Protein AF-A0A7S0L7I0-F1 (afdb_monomer_lite)

InterPro domains:
  IPR005043 Exportin-2, C-terminal [PF03378] (2-263)
  IPR011989 Armadillo-like helical [G3DSA:1.25.10.10] (1-277)
  IPR016024 Armadillo-type fold [SSF48371] (2-260)

Radius of gyration: 21.28 Å; chains: 1; bounding box: 50×35×57 Å

Sequence (278 aa):
GEAMAPYANVCIESLNSILGRVCANPSNPTFNHYLFETVASLVRFICAATPAAVDAFEALLFPPFQQVLQLDISEFTPYVFQVLAQLLECRSVLSPSYESLFPPLLTPTMWERPGNIPPLVRLLCAYMRAGKPLVLSHLEGVLGVFQKLLASKATDGAACKLLGALFATLEIAEVASFLPPLFNLCLTRLQNNKKVGGHLVSAWATFVGRYGAAALCSQFEAIQPGLANMILGRVWADNAPGVSGVLPRKTVLISSARLLAAMAEQPACPGEAFCAVV

Structure (mmCIF, N/CA/C/O backbone):
data_AF-A0A7S0L7I0-F1
#
_entry.id   AF-A0A7S0L7I0-F1
#
loop_
_atom_site.group_PDB
_atom_site.id
_atom_site.type_symbol
_atom_site.label_atom_id
_atom_site.label_alt_id
_atom_site.label_comp_id
_atom_site.label_asym_id
_atom_site.label_entity_id
_atom_site.label_seq_id
_atom_site.pdbx_PDB_ins_code
_atom_site.Cartn_x
_atom_site.Cartn_y
_atom_site.Cartn_z
_atom_site.occupancy
_atom_site.B_iso_or_equiv
_atom_site.auth_seq_id
_atom_site.auth_comp_id
_atom_site.auth_asym_id
_atom_site.auth_atom_id
_atom_site.pdbx_PDB_model_num
ATOM 1 N N . GLY A 1 1 ? 0.357 -16.020 -24.836 1.00 56.66 1 GLY A N 1
ATOM 2 C CA . GLY A 1 1 ? 0.322 -16.532 -23.455 1.00 56.66 1 GLY A CA 1
ATOM 3 C C . GLY A 1 1 ? 1.563 -17.347 -23.181 1.00 56.66 1 GLY A C 1
ATOM 4 O O . GLY A 1 1 ? 2.448 -16.822 -22.541 1.00 56.66 1 GLY A O 1
ATOM 5 N N . GLU A 1 2 ? 1.696 -18.540 -23.759 1.00 54.38 2 GLU A N 1
ATOM 6 C CA . GLU A 1 2 ? 2.914 -19.376 -23.636 1.00 54.38 2 GLU A CA 1
ATOM 7 C C . GLU A 1 2 ? 3.738 -19.440 -24.935 1.00 54.38 2 GLU A C 1
ATOM 9 O O . GLU A 1 2 ? 4.962 -19.497 -24.899 1.00 54.38 2 GLU A O 1
ATOM 14 N N . ALA A 1 3 ? 3.088 -19.279 -26.095 1.00 63.91 3 ALA A N 1
ATOM 15 C CA . ALA A 1 3 ? 3.733 -19.275 -27.416 1.00 63.91 3 ALA A CA 1
ATOM 16 C C . ALA A 1 3 ? 4.763 -18.143 -27.650 1.00 63.91 3 ALA A C 1
ATOM 18 O O . ALA A 1 3 ? 5.454 -18.149 -28.663 1.00 63.91 3 ALA A O 1
ATOM 19 N N . MET A 1 4 ? 4.865 -17.169 -26.734 1.00 63.03 4 MET A N 1
ATOM 20 C CA . MET A 1 4 ? 5.812 -16.045 -26.825 1.00 63.03 4 MET A CA 1
ATOM 21 C C . MET A 1 4 ? 7.140 -16.308 -26.107 1.00 63.03 4 MET A C 1
ATOM 23 O O . MET A 1 4 ? 8.101 -15.589 -26.362 1.00 63.03 4 MET A O 1
ATOM 27 N N . ALA A 1 5 ? 7.221 -17.334 -25.251 1.00 64.19 5 ALA A N 1
ATOM 28 C CA . ALA A 1 5 ? 8.450 -17.694 -24.544 1.00 64.19 5 ALA A CA 1
ATOM 29 C C . ALA A 1 5 ? 9.691 -17.835 -25.459 1.00 64.19 5 ALA A C 1
ATOM 31 O O . ALA A 1 5 ? 10.723 -17.266 -25.108 1.00 64.19 5 ALA A O 1
ATOM 32 N N . PRO A 1 6 ? 9.628 -18.482 -26.648 1.00 70.12 6 PRO A N 1
ATOM 33 C CA . PRO A 1 6 ? 10.801 -18.591 -27.524 1.00 70.12 6 PRO A CA 1
ATOM 34 C C . PRO A 1 6 ? 11.220 -17.261 -28.171 1.00 70.12 6 PRO A C 1
ATOM 36 O O . PRO A 1 6 ? 12.356 -17.129 -28.612 1.00 70.12 6 PRO A O 1
ATOM 39 N N . TYR A 1 7 ? 10.331 -16.265 -28.208 1.00 67.62 7 TYR A N 1
ATOM 40 C CA . TYR A 1 7 ? 10.602 -14.942 -28.778 1.00 67.62 7 TYR A CA 1
ATOM 41 C C . TYR A 1 7 ? 10.959 -13.897 -27.713 1.00 67.62 7 TYR A C 1
ATOM 43 O O . TYR A 1 7 ? 11.255 -12.754 -28.058 1.00 67.62 7 TYR A O 1
ATOM 51 N N . ALA A 1 8 ? 10.959 -14.278 -26.429 1.00 65.31 8 ALA A N 1
ATOM 52 C CA . ALA A 1 8 ? 11.168 -13.378 -25.300 1.00 65.31 8 ALA A CA 1
ATOM 53 C C . ALA A 1 8 ? 12.447 -12.544 -25.450 1.00 65.31 8 ALA A C 1
ATOM 55 O O . ALA A 1 8 ? 12.370 -11.322 -25.384 1.00 65.31 8 ALA A O 1
ATOM 56 N N . ASN A 1 9 ? 13.587 -13.179 -25.741 1.00 66.94 9 ASN A N 1
ATOM 57 C CA . ASN A 1 9 ? 14.872 -12.484 -25.881 1.00 66.94 9 ASN A CA 1
ATOM 58 C C . ASN A 1 9 ? 14.866 -11.465 -27.030 1.00 66.94 9 ASN A C 1
ATOM 60 O O . ASN A 1 9 ? 15.299 -10.333 -26.845 1.00 66.94 9 ASN A O 1
ATOM 64 N N . VAL A 1 10 ? 14.286 -11.820 -28.182 1.00 73.25 10 VAL A N 1
ATOM 65 C CA . VAL A 1 10 ? 14.185 -10.918 -29.344 1.00 73.25 10 VAL A CA 1
ATOM 66 C C . VAL A 1 10 ? 13.292 -9.714 -29.029 1.00 73.25 10 VAL A C 1
ATOM 68 O O . VAL A 1 10 ? 13.614 -8.578 -29.388 1.00 73.25 10 VAL A O 1
ATOM 71 N N . CYS A 1 11 ? 12.174 -9.938 -28.331 1.00 66.38 11 CYS A N 1
ATOM 72 C CA . CYS A 1 11 ? 11.285 -8.864 -27.895 1.00 66.38 11 CYS A CA 1
ATOM 73 C C . CYS A 1 11 ? 11.959 -7.951 -26.861 1.00 66.38 11 CYS A C 1
ATOM 75 O O . CYS A 1 11 ? 11.840 -6.733 -26.959 1.00 66.38 11 CYS A O 1
ATOM 77 N N . ILE A 1 12 ? 12.681 -8.532 -25.902 1.00 67.12 12 ILE A N 1
ATOM 78 C CA . ILE A 1 12 ? 13.439 -7.841 -24.851 1.00 67.12 12 ILE A CA 1
ATOM 79 C C . ILE A 1 12 ? 14.507 -6.934 -25.485 1.00 67.12 12 ILE A C 1
ATOM 81 O O . ILE A 1 12 ? 14.492 -5.724 -25.264 1.00 67.12 12 ILE A O 1
ATOM 85 N N . GLU A 1 13 ? 15.365 -7.462 -26.357 1.00 72.19 13 GLU A N 1
ATOM 86 C CA . GLU A 1 13 ? 16.405 -6.680 -27.043 1.00 72.19 13 GLU A CA 1
ATOM 87 C C . GLU A 1 13 ? 15.825 -5.536 -27.888 1.00 72.19 13 GLU A C 1
ATOM 89 O O . GLU A 1 13 ? 16.292 -4.394 -27.813 1.00 72.19 13 GLU A O 1
ATOM 94 N N . SER A 1 14 ? 14.755 -5.815 -28.640 1.00 70.50 14 SER A N 1
ATOM 95 C CA . SER A 1 14 ? 14.062 -4.802 -29.445 1.00 70.50 14 SER A CA 1
ATOM 96 C C . SER A 1 14 ? 13.473 -3.690 -28.571 1.00 70.50 14 SER A C 1
ATOM 98 O O . SER A 1 14 ? 13.587 -2.510 -28.905 1.00 70.50 14 SER A O 1
ATOM 100 N N . LEU A 1 15 ? 12.887 -4.042 -27.422 1.00 68.69 15 LEU A N 1
ATOM 101 C CA . LEU A 1 15 ? 12.345 -3.080 -26.466 1.00 68.69 15 LEU A CA 1
ATOM 102 C C . LEU A 1 15 ? 13.425 -2.200 -25.849 1.00 68.69 15 LEU A C 1
ATOM 104 O O . LEU A 1 15 ? 13.192 -1.004 -25.702 1.00 68.69 15 LEU A O 1
ATOM 108 N N . ASN A 1 16 ? 14.602 -2.744 -25.536 1.00 70.56 16 ASN A N 1
ATOM 109 C CA . ASN A 1 16 ? 15.703 -1.946 -24.999 1.00 70.56 16 ASN A CA 1
ATOM 110 C C . ASN A 1 16 ? 16.166 -0.878 -25.996 1.00 70.56 16 ASN A C 1
ATOM 112 O O . ASN A 1 16 ? 16.330 0.290 -25.646 1.00 70.56 16 ASN A O 1
ATOM 116 N N . SER A 1 17 ? 16.304 -1.267 -27.268 1.00 73.75 17 SER A N 1
ATOM 117 C CA . SER A 1 17 ? 16.662 -0.339 -28.344 1.00 73.75 17 SER A CA 1
ATOM 118 C C . SER A 1 17 ? 15.622 0.776 -28.503 1.00 73.75 17 SER A C 1
ATOM 120 O O . SER A 1 17 ? 15.974 1.951 -28.637 1.00 73.75 17 SER A O 1
ATOM 122 N N . ILE A 1 18 ? 14.332 0.431 -28.445 1.00 70.00 18 ILE A N 1
ATOM 123 C CA . ILE A 1 18 ? 13.243 1.406 -28.567 1.00 70.00 18 ILE A CA 1
ATOM 124 C C . ILE A 1 18 ? 13.184 2.314 -27.333 1.00 70.00 18 ILE A C 1
ATOM 126 O O . ILE A 1 18 ? 13.107 3.528 -27.501 1.00 70.00 18 ILE A O 1
ATOM 130 N N . LEU A 1 19 ? 13.282 1.771 -26.116 1.00 70.62 19 LEU A N 1
ATOM 131 C CA . LEU A 1 19 ? 13.281 2.551 -24.874 1.00 70.62 19 LEU A CA 1
ATOM 132 C C . LEU A 1 19 ? 14.442 3.545 -24.840 1.00 70.62 19 LEU A C 1
ATOM 134 O O . LEU A 1 19 ? 14.210 4.717 -24.564 1.00 70.62 19 LEU A O 1
ATOM 138 N N . GLY A 1 20 ? 15.657 3.132 -25.215 1.00 71.31 20 GLY A N 1
ATOM 139 C CA . GLY A 1 20 ? 16.803 4.043 -25.291 1.00 71.31 20 GLY A CA 1
ATOM 140 C C . GLY A 1 20 ? 16.566 5.223 -26.243 1.00 71.31 20 GLY A C 1
ATOM 141 O O . GLY A 1 20 ? 16.875 6.367 -25.915 1.00 71.31 20 GLY A O 1
ATOM 142 N N . ARG A 1 21 ? 15.947 4.971 -27.403 1.00 73.94 21 ARG A N 1
ATOM 143 C CA . ARG A 1 21 ? 15.619 6.020 -28.386 1.00 73.94 21 ARG A CA 1
ATOM 144 C C . ARG A 1 21 ? 14.472 6.922 -27.935 1.00 73.94 21 ARG A C 1
ATOM 146 O O . ARG A 1 21 ? 14.517 8.126 -28.168 1.00 73.94 21 ARG A O 1
ATOM 153 N N . VAL A 1 22 ? 13.449 6.350 -27.308 1.00 73.25 22 VAL A N 1
ATOM 154 C CA . VAL A 1 22 ? 12.252 7.067 -26.850 1.00 73.25 22 VAL A CA 1
ATOM 155 C C . VAL A 1 22 ? 12.560 7.934 -25.629 1.00 73.25 22 VAL A C 1
ATOM 157 O O . VAL A 1 22 ? 12.110 9.075 -25.577 1.00 73.25 22 VAL A O 1
ATOM 160 N N . CYS A 1 23 ? 13.393 7.452 -24.703 1.00 67.06 23 CYS A N 1
ATOM 161 C CA . CYS A 1 23 ? 13.897 8.236 -23.572 1.00 67.06 23 CYS A CA 1
ATOM 162 C C . CYS A 1 23 ? 14.730 9.446 -24.016 1.00 67.06 23 CYS A C 1
ATOM 164 O O . CYS A 1 23 ? 14.729 10.462 -23.330 1.00 67.06 23 CYS A O 1
ATOM 166 N N . ALA A 1 24 ? 15.397 9.369 -25.172 1.00 71.25 24 ALA A N 1
ATOM 167 C CA . ALA A 1 24 ? 16.133 10.496 -25.738 1.00 71.25 24 ALA A CA 1
ATOM 168 C C . ALA A 1 24 ? 15.237 11.521 -26.464 1.00 71.25 24 ALA A C 1
ATOM 170 O O . ALA A 1 24 ? 15.638 12.674 -26.606 1.00 71.25 24 ALA A O 1
ATOM 171 N N . ASN A 1 25 ? 14.051 11.125 -26.950 1.00 72.88 25 ASN A N 1
ATOM 172 C CA . ASN A 1 25 ? 13.134 12.016 -27.670 1.00 72.88 25 ASN A CA 1
ATOM 173 C C . ASN A 1 25 ? 11.653 11.574 -27.551 1.00 72.88 25 ASN A C 1
ATOM 175 O O . ASN A 1 25 ? 11.115 10.930 -28.466 1.00 72.88 25 ASN A O 1
ATOM 179 N N . PRO A 1 26 ? 10.973 11.918 -26.443 1.00 69.38 26 PRO A N 1
ATOM 180 C CA . PRO A 1 26 ? 9.572 11.573 -26.223 1.00 69.38 26 PRO A CA 1
ATOM 181 C C . PRO A 1 26 ? 8.653 12.411 -27.127 1.00 69.38 26 PRO A C 1
ATOM 183 O O . PRO A 1 26 ? 8.247 13.511 -26.774 1.00 69.38 26 PRO A O 1
ATOM 186 N N . SER A 1 27 ? 8.304 11.898 -28.309 1.00 73.62 27 SER A N 1
ATOM 187 C CA . SER A 1 27 ? 7.561 12.671 -29.324 1.00 73.62 27 SER A CA 1
ATOM 188 C C . SER A 1 27 ? 6.083 12.292 -29.471 1.00 73.62 27 SER A C 1
ATOM 190 O O . SER A 1 27 ? 5.275 13.141 -29.843 1.00 73.62 27 SER A O 1
ATOM 192 N N . ASN A 1 28 ? 5.693 11.047 -29.168 1.00 83.12 28 ASN A N 1
ATOM 193 C CA . ASN A 1 28 ? 4.315 10.573 -29.342 1.00 83.12 28 ASN A CA 1
ATOM 194 C C . ASN A 1 28 ? 3.781 9.877 -28.069 1.00 83.12 28 ASN A C 1
ATOM 196 O O . ASN A 1 28 ? 4.102 8.709 -27.832 1.00 83.12 28 ASN A O 1
ATOM 200 N N . PRO A 1 29 ? 2.929 10.550 -27.271 1.00 84.44 29 PRO A N 1
ATOM 201 C CA . PRO A 1 29 ? 2.361 9.999 -26.037 1.00 84.44 29 PRO A CA 1
ATOM 202 C C . PRO A 1 29 ? 1.596 8.683 -26.222 1.00 84.44 29 PRO A C 1
ATOM 204 O O . PRO A 1 29 ? 1.689 7.795 -25.377 1.00 84.44 29 PRO A O 1
ATOM 207 N N . THR A 1 30 ? 0.876 8.526 -27.335 1.00 86.56 30 THR A N 1
ATOM 208 C CA . THR A 1 30 ? 0.120 7.305 -27.647 1.00 86.56 30 THR A CA 1
ATOM 209 C C . THR A 1 30 ? 1.060 6.134 -27.908 1.00 86.56 30 THR A C 1
ATOM 211 O O . THR A 1 30 ? 0.866 5.048 -27.367 1.00 86.56 30 THR A O 1
ATOM 214 N N . PHE A 1 31 ? 2.115 6.358 -28.698 1.00 85.50 31 PHE A N 1
ATOM 215 C CA . PHE A 1 31 ? 3.145 5.345 -28.929 1.00 85.50 31 PHE A CA 1
ATOM 216 C C . PHE A 1 31 ? 3.833 4.949 -27.620 1.00 85.50 31 PHE A C 1
ATOM 218 O O . PHE A 1 31 ? 3.979 3.764 -27.336 1.00 85.50 31 PHE A O 1
ATOM 225 N N . ASN A 1 32 ? 4.193 5.935 -26.796 1.00 84.44 32 ASN A N 1
ATOM 226 C CA . ASN A 1 32 ? 4.839 5.708 -25.507 1.00 84.44 32 ASN A CA 1
ATOM 227 C C . ASN A 1 32 ? 3.967 4.863 -24.571 1.00 84.44 32 ASN A C 1
ATOM 229 O O . ASN A 1 32 ? 4.456 3.914 -23.964 1.00 84.44 32 ASN A O 1
ATOM 233 N N . HIS A 1 33 ? 2.670 5.165 -24.497 1.00 87.00 33 HIS A N 1
ATOM 234 C CA . HIS A 1 33 ? 1.717 4.374 -23.725 1.00 87.00 33 HIS A CA 1
ATOM 235 C C . HIS A 1 33 ? 1.699 2.909 -24.187 1.00 87.00 33 HIS A C 1
ATOM 237 O O . HIS A 1 33 ? 1.931 2.005 -23.386 1.00 87.00 33 HIS A O 1
ATOM 243 N N . TYR A 1 34 ? 1.513 2.663 -25.489 1.00 87.38 34 TYR A N 1
ATOM 244 C CA . TYR A 1 34 ? 1.482 1.299 -26.026 1.00 87.38 34 TYR A CA 1
ATOM 245 C C . TYR A 1 34 ? 2.819 0.562 -25.898 1.00 87.38 34 TYR A C 1
ATOM 247 O O . TYR A 1 34 ? 2.827 -0.659 -25.721 1.00 87.38 34 TYR A O 1
ATOM 255 N N . LEU A 1 35 ? 3.945 1.277 -25.942 1.00 86.19 35 LEU A N 1
ATOM 256 C CA . LEU A 1 35 ? 5.262 0.704 -25.685 1.00 86.19 35 LEU A CA 1
ATOM 257 C C . LEU A 1 35 ? 5.338 0.140 -24.262 1.00 86.19 35 LEU A C 1
ATOM 259 O O . LEU A 1 35 ? 5.670 -1.032 -24.087 1.00 86.19 35 LEU A O 1
ATOM 263 N N . PHE A 1 36 ? 4.981 0.933 -23.250 1.00 88.06 36 PHE A N 1
ATOM 264 C CA . PHE A 1 36 ? 5.000 0.473 -21.860 1.00 88.06 36 PHE A CA 1
ATOM 265 C C . PHE A 1 36 ? 3.945 -0.602 -21.573 1.00 88.06 36 PHE A C 1
ATOM 267 O O . PHE A 1 36 ? 4.239 -1.539 -20.833 1.00 88.06 36 PHE A O 1
ATOM 274 N N . GLU A 1 37 ? 2.767 -0.551 -22.200 1.00 89.12 37 GLU A N 1
ATOM 275 C CA . GLU A 1 37 ? 1.773 -1.633 -22.111 1.00 89.12 37 GLU A CA 1
ATOM 276 C C . GLU A 1 37 ? 2.281 -2.941 -22.731 1.00 89.12 37 GLU A C 1
ATOM 278 O O . GLU A 1 37 ? 2.031 -4.030 -22.205 1.00 89.12 37 GLU A O 1
ATOM 283 N N . THR A 1 38 ? 3.059 -2.853 -23.813 1.00 87.62 38 THR A N 1
ATOM 284 C CA . THR A 1 38 ? 3.721 -4.017 -24.416 1.00 87.62 38 THR A CA 1
ATOM 285 C C . THR A 1 38 ? 4.753 -4.604 -23.455 1.00 87.62 38 THR A C 1
ATOM 287 O O . THR A 1 38 ? 4.736 -5.811 -23.209 1.00 87.62 38 THR A O 1
ATOM 290 N N . VAL A 1 39 ? 5.600 -3.765 -22.845 1.00 86.75 39 VAL A N 1
ATOM 291 C CA . VAL A 1 39 ? 6.570 -4.193 -21.819 1.00 86.75 39 VAL A CA 1
ATOM 292 C C . VAL A 1 39 ? 5.853 -4.864 -20.644 1.00 86.75 39 VAL A C 1
ATOM 294 O O . VAL A 1 39 ? 6.183 -5.995 -20.287 1.00 86.75 39 VAL A O 1
ATOM 297 N N . ALA A 1 40 ? 4.839 -4.210 -20.073 1.00 89.56 40 ALA A N 1
ATOM 298 C CA . ALA A 1 40 ? 4.070 -4.730 -18.945 1.00 89.56 40 ALA A CA 1
ATOM 299 C C . ALA A 1 40 ? 3.399 -6.072 -19.286 1.00 89.56 40 ALA A C 1
ATOM 301 O O . ALA A 1 40 ? 3.421 -7.012 -18.487 1.00 89.56 40 ALA A O 1
ATOM 302 N N . SER A 1 41 ? 2.852 -6.205 -20.494 1.00 89.06 41 SER A N 1
ATOM 303 C CA . SER A 1 41 ? 2.254 -7.455 -20.965 1.00 89.06 41 SER A CA 1
ATOM 304 C C . SER A 1 41 ? 3.289 -8.575 -21.076 1.00 89.06 41 SER A C 1
ATOM 306 O O . SER A 1 41 ? 3.040 -9.684 -20.600 1.00 89.06 41 SER A O 1
ATOM 308 N N . LEU A 1 42 ? 4.466 -8.298 -21.643 1.00 86.44 42 LEU A N 1
ATOM 309 C CA . LEU A 1 42 ? 5.540 -9.286 -21.755 1.00 86.44 42 LEU A CA 1
ATOM 310 C C . LEU A 1 42 ? 6.032 -9.753 -20.387 1.00 86.44 42 LEU A C 1
ATOM 312 O O . LEU A 1 42 ? 6.095 -10.961 -20.167 1.00 86.44 42 LEU A O 1
ATOM 316 N N . VAL A 1 43 ? 6.287 -8.828 -19.455 1.00 88.50 43 VAL A N 1
ATOM 317 C CA . VAL A 1 43 ? 6.657 -9.175 -18.073 1.00 88.50 43 VAL A CA 1
ATOM 318 C C . VAL A 1 43 ? 5.592 -10.081 -17.456 1.00 88.50 43 VAL A C 1
ATOM 320 O O . VAL A 1 43 ? 5.918 -11.115 -16.882 1.00 88.50 43 VAL A O 1
ATOM 323 N N . ARG A 1 44 ? 4.302 -9.749 -17.617 1.00 88.56 44 ARG A N 1
ATOM 324 C CA . ARG A 1 44 ? 3.200 -10.539 -17.046 1.00 88.56 44 ARG A CA 1
ATOM 325 C C . ARG A 1 44 ? 3.216 -11.981 -17.536 1.00 88.56 44 ARG A C 1
ATOM 327 O O . ARG A 1 44 ? 3.103 -12.893 -16.726 1.00 88.56 44 ARG A O 1
ATOM 334 N N . PHE A 1 45 ? 3.276 -12.181 -18.849 1.00 87.00 45 PHE A N 1
ATOM 335 C CA . PHE A 1 45 ? 3.124 -13.513 -19.430 1.00 87.00 45 PHE A CA 1
ATOM 336 C C . PHE A 1 45 ? 4.401 -14.343 -19.311 1.00 87.00 45 PHE A C 1
ATOM 338 O O . PHE A 1 45 ? 4.321 -15.525 -18.990 1.00 87.00 45 PHE A O 1
ATOM 345 N N . ILE A 1 46 ? 5.569 -13.732 -19.519 1.00 85.56 46 ILE A N 1
ATOM 346 C CA . ILE A 1 46 ? 6.843 -14.453 -19.489 1.00 85.56 46 ILE A CA 1
ATOM 347 C C . ILE A 1 46 ? 7.242 -14.782 -18.052 1.00 85.56 46 ILE A C 1
ATOM 349 O O . ILE A 1 46 ? 7.593 -15.927 -17.801 1.00 85.56 46 ILE A O 1
ATOM 353 N N . CYS A 1 47 ? 7.124 -13.859 -17.090 1.00 87.94 47 CYS A N 1
ATOM 354 C CA . CYS A 1 47 ? 7.466 -14.173 -15.697 1.00 87.94 47 CYS A CA 1
ATOM 355 C C . CYS A 1 47 ? 6.464 -15.142 -15.047 1.00 87.94 47 CYS A C 1
ATOM 357 O O . CYS A 1 47 ? 6.836 -15.878 -14.139 1.00 87.94 47 CYS A O 1
ATOM 359 N N . ALA A 1 48 ? 5.209 -15.186 -15.514 1.00 86.81 48 ALA A N 1
ATOM 360 C CA . ALA A 1 48 ? 4.252 -16.201 -15.069 1.00 86.81 48 ALA A CA 1
ATOM 361 C C . ALA A 1 48 ? 4.603 -17.607 -15.588 1.00 86.81 48 ALA A C 1
ATOM 363 O O . ALA A 1 48 ? 4.444 -18.576 -14.850 1.00 86.81 48 ALA A O 1
ATOM 364 N N . ALA A 1 49 ? 5.078 -17.722 -16.833 1.00 84.25 49 ALA A N 1
ATOM 365 C CA . ALA A 1 49 ? 5.497 -18.997 -17.421 1.00 84.25 49 ALA A CA 1
ATOM 366 C C . ALA A 1 49 ? 6.894 -19.439 -16.940 1.00 84.25 49 ALA A C 1
ATOM 368 O O . ALA A 1 49 ? 7.130 -20.621 -16.702 1.00 84.25 49 ALA A O 1
ATOM 369 N N . THR A 1 50 ? 7.804 -18.480 -16.765 1.00 84.94 50 THR A N 1
ATOM 370 C CA . THR A 1 50 ? 9.211 -18.687 -16.414 1.00 84.94 50 THR A CA 1
ATOM 371 C C . THR A 1 50 ? 9.632 -17.664 -15.351 1.00 84.94 50 THR A C 1
ATOM 373 O O . THR A 1 50 ? 10.156 -16.605 -15.697 1.00 84.94 50 THR A O 1
ATOM 376 N N . PRO A 1 51 ? 9.457 -17.955 -14.047 1.00 84.69 51 PRO A N 1
ATOM 377 C CA . PRO A 1 51 ? 9.769 -17.007 -12.971 1.00 84.69 51 PRO A CA 1
ATOM 378 C C . PRO A 1 51 ? 11.208 -16.470 -12.985 1.00 84.69 51 PRO A C 1
ATOM 380 O O . PRO A 1 51 ? 11.427 -15.297 -12.704 1.00 84.69 51 PRO A O 1
ATOM 383 N N . ALA A 1 52 ? 12.183 -17.289 -13.398 1.00 84.94 52 ALA A N 1
ATOM 384 C CA . ALA A 1 52 ? 13.589 -16.886 -13.518 1.00 84.94 52 ALA A CA 1
ATOM 385 C C . ALA A 1 52 ? 13.843 -15.803 -14.590 1.00 84.94 52 ALA A C 1
ATOM 387 O O . ALA A 1 52 ? 14.879 -15.146 -14.577 1.00 84.94 52 ALA A O 1
ATOM 388 N N . ALA A 1 53 ? 12.902 -15.575 -15.515 1.00 86.50 53 ALA A N 1
ATOM 389 C CA . ALA A 1 53 ? 13.039 -14.539 -16.538 1.00 86.50 53 ALA A CA 1
ATOM 390 C C . ALA A 1 53 ? 13.033 -13.116 -15.954 1.00 86.50 53 ALA A C 1
ATOM 392 O O . ALA A 1 53 ? 13.469 -12.182 -16.629 1.00 86.50 53 ALA A O 1
ATOM 393 N N . VAL A 1 54 ? 12.570 -12.942 -14.708 1.00 90.94 54 VAL A N 1
ATOM 394 C CA . VAL A 1 54 ? 12.578 -11.645 -14.022 1.00 90.94 54 VAL A CA 1
ATOM 395 C C . VAL A 1 54 ? 13.985 -11.046 -13.956 1.00 90.94 54 VAL A C 1
ATOM 397 O O . VAL A 1 54 ? 14.139 -9.851 -14.192 1.00 90.94 54 VAL A O 1
ATOM 400 N N . ASP A 1 55 ? 15.018 -11.870 -13.756 1.00 90.25 55 ASP A N 1
ATOM 401 C CA . ASP A 1 55 ? 16.408 -11.409 -13.683 1.00 90.25 55 ASP A CA 1
ATOM 402 C C . ASP A 1 55 ? 16.887 -10.839 -15.026 1.00 90.25 55 ASP A C 1
ATOM 404 O O . ASP A 1 55 ? 17.545 -9.799 -15.067 1.00 90.25 55 ASP A O 1
ATOM 408 N N . ALA A 1 56 ? 16.498 -11.471 -16.139 1.00 86.50 56 ALA A N 1
ATOM 409 C CA . ALA A 1 56 ? 16.824 -10.999 -17.483 1.00 86.50 56 ALA A CA 1
ATOM 410 C C . ALA A 1 56 ? 16.106 -9.682 -17.817 1.00 86.50 56 ALA A C 1
ATOM 412 O O . ALA A 1 56 ? 16.715 -8.765 -18.371 1.00 86.50 56 ALA A O 1
ATOM 413 N N . PHE A 1 57 ? 14.827 -9.558 -17.444 1.00 89.12 57 PHE A N 1
ATOM 414 C CA . PHE A 1 57 ? 14.094 -8.301 -17.598 1.00 89.12 57 PHE A CA 1
ATOM 415 C C . PHE A 1 57 ? 14.712 -7.178 -16.773 1.00 89.12 57 PHE A C 1
ATOM 417 O O . PHE A 1 57 ? 14.863 -6.069 -17.278 1.00 89.12 57 PHE A O 1
ATOM 424 N N . GLU A 1 58 ? 15.078 -7.439 -15.521 1.00 91.62 58 GLU A N 1
ATOM 425 C CA . GLU A 1 58 ? 15.691 -6.427 -14.667 1.00 91.62 58 GLU A CA 1
ATOM 426 C C . GLU A 1 58 ? 17.047 -5.975 -15.192 1.00 91.62 58 GLU A C 1
ATOM 428 O O . GLU A 1 58 ? 17.272 -4.771 -15.284 1.00 91.62 58 GLU A O 1
ATOM 433 N N . ALA A 1 59 ? 17.914 -6.910 -15.590 1.00 88.62 59 ALA A N 1
ATOM 434 C CA . ALA A 1 59 ? 19.222 -6.590 -16.158 1.00 88.62 59 ALA A CA 1
ATOM 435 C C . ALA A 1 59 ? 19.111 -5.652 -17.371 1.00 88.62 59 ALA A C 1
ATOM 437 O O . ALA A 1 59 ? 19.947 -4.769 -17.556 1.00 88.62 59 ALA A O 1
ATOM 438 N N . LEU A 1 60 ? 18.055 -5.816 -18.170 1.00 84.81 60 LEU A N 1
ATOM 439 C CA . LEU A 1 60 ? 17.791 -4.983 -19.334 1.00 84.81 60 LEU A CA 1
ATOM 440 C C . LEU A 1 60 ? 17.133 -3.638 -18.988 1.00 84.81 60 LEU A C 1
ATOM 442 O O . LEU A 1 60 ? 17.511 -2.604 -19.534 1.00 84.81 60 LEU A O 1
ATOM 446 N N . LEU A 1 61 ? 16.108 -3.652 -18.133 1.00 88.50 61 LEU A N 1
ATOM 447 C CA . LEU A 1 61 ? 15.206 -2.515 -17.935 1.00 88.50 61 LEU A CA 1
ATOM 448 C C . LEU A 1 61 ? 15.664 -1.563 -16.828 1.00 88.50 61 LEU A C 1
ATOM 450 O O . LEU A 1 61 ? 15.338 -0.378 -16.885 1.00 88.50 61 LEU A O 1
ATOM 454 N N . PHE A 1 62 ? 16.430 -2.029 -15.836 1.00 90.81 62 PHE A N 1
ATOM 455 C CA . PHE A 1 62 ? 16.898 -1.155 -14.756 1.00 90.81 62 PHE A CA 1
ATOM 456 C C . PHE A 1 62 ? 17.742 0.024 -15.254 1.00 90.81 62 PHE A C 1
ATOM 458 O O . PHE A 1 62 ? 17.440 1.144 -14.841 1.00 90.81 62 PHE A O 1
ATOM 465 N N . PRO A 1 63 ? 18.748 -0.159 -16.134 1.00 89.19 63 PRO A N 1
ATOM 466 C CA . PRO A 1 63 ? 19.561 0.957 -16.613 1.00 89.19 63 PRO A CA 1
ATOM 467 C C . PRO A 1 63 ? 18.748 2.098 -17.264 1.00 89.19 63 PRO A C 1
ATOM 469 O O . PRO A 1 63 ? 18.871 3.237 -16.802 1.00 89.19 63 PRO A O 1
ATOM 472 N N . PRO A 1 64 ? 17.863 1.856 -18.259 1.00 86.56 64 PRO A N 1
ATOM 473 C CA . PRO A 1 64 ? 17.050 2.932 -18.827 1.00 86.56 64 PRO A CA 1
ATOM 474 C C . PRO A 1 64 ? 16.040 3.508 -17.823 1.00 86.56 64 PRO A C 1
ATOM 476 O O . PRO A 1 64 ? 15.752 4.703 -17.866 1.00 86.56 64 PRO A O 1
ATOM 479 N N . PHE A 1 65 ? 15.524 2.710 -16.882 1.00 90.75 65 PHE A N 1
ATOM 480 C CA . PHE A 1 65 ? 14.637 3.211 -15.828 1.00 90.75 65 PHE A CA 1
ATOM 481 C C . PHE A 1 65 ? 15.361 4.143 -14.856 1.00 90.75 65 PHE A C 1
ATOM 483 O O . PHE A 1 65 ? 14.831 5.201 -14.523 1.00 90.75 65 PHE A O 1
ATOM 490 N N . GLN A 1 66 ? 16.583 3.807 -14.442 1.00 89.19 66 GLN A N 1
ATOM 491 C CA . GLN A 1 66 ? 17.406 4.686 -13.614 1.00 89.19 66 GLN A CA 1
ATOM 492 C C . GLN A 1 66 ? 17.686 6.008 -14.324 1.00 89.19 66 GLN A C 1
ATOM 494 O O . GLN A 1 66 ? 17.560 7.058 -13.700 1.00 89.19 66 GLN A O 1
ATOM 499 N N . GLN A 1 67 ? 17.981 5.975 -15.625 1.00 87.12 67 GLN A N 1
ATOM 500 C CA . GLN A 1 67 ? 18.172 7.191 -16.411 1.00 87.12 67 GLN A CA 1
ATOM 501 C C . GLN A 1 67 ? 16.906 8.063 -16.437 1.00 87.12 67 GLN A C 1
ATOM 503 O O . GLN A 1 67 ? 16.996 9.264 -16.198 1.00 87.12 67 GLN A O 1
ATOM 508 N N . VAL A 1 68 ? 15.727 7.472 -16.665 1.00 88.44 68 VAL A N 1
ATOM 509 C CA . VAL A 1 68 ? 14.437 8.188 -16.619 1.00 88.44 68 VAL A CA 1
ATOM 510 C C . VAL A 1 68 ? 14.212 8.858 -15.265 1.00 88.44 68 VAL A C 1
ATOM 512 O O . VAL A 1 68 ? 13.769 10.004 -15.218 1.00 88.44 68 VAL A O 1
ATOM 515 N N . LEU A 1 69 ? 14.518 8.159 -14.169 1.00 90.31 69 LEU A N 1
ATOM 516 C CA . LEU A 1 69 ? 14.337 8.677 -12.813 1.00 90.31 69 LEU A CA 1
ATOM 517 C C . LEU A 1 69 ? 15.363 9.765 -12.459 1.00 90.31 69 LEU A C 1
ATOM 519 O O . LEU A 1 69 ? 15.003 10.747 -11.823 1.00 90.31 69 LEU A O 1
ATOM 523 N N . GLN A 1 70 ? 16.622 9.617 -12.879 1.00 89.50 70 GLN A N 1
ATOM 524 C CA . GLN A 1 70 ? 17.690 10.593 -12.621 1.00 89.50 70 GLN A CA 1
ATOM 525 C C . GLN A 1 70 ? 17.524 11.880 -13.432 1.00 89.50 70 GLN A C 1
ATOM 527 O O . GLN A 1 70 ? 17.784 12.962 -12.916 1.00 89.50 70 GLN A O 1
ATOM 532 N N . LEU A 1 71 ? 17.092 11.764 -14.691 1.00 88.19 71 LEU A N 1
ATOM 533 C CA . LEU A 1 71 ? 16.805 12.905 -15.565 1.00 88.19 71 LEU A CA 1
ATOM 534 C C . LEU A 1 71 ? 15.412 13.506 -15.327 1.00 88.19 71 LEU A C 1
ATOM 536 O O . LEU A 1 71 ? 15.054 14.473 -15.991 1.00 88.19 71 LEU A O 1
ATOM 540 N N . ASP A 1 72 ? 14.636 12.931 -14.403 1.00 87.50 72 ASP A N 1
ATOM 541 C CA . ASP A 1 72 ? 13.284 13.363 -14.046 1.00 87.50 72 ASP A CA 1
ATOM 542 C C . ASP A 1 72 ? 12.334 13.487 -15.257 1.00 87.50 72 ASP A C 1
ATOM 544 O O . ASP A 1 72 ? 11.566 14.442 -15.391 1.00 87.50 72 ASP A O 1
ATOM 548 N N . ILE A 1 73 ? 12.376 12.496 -16.160 1.00 88.38 73 ILE A N 1
ATOM 549 C CA . ILE A 1 73 ? 11.520 12.454 -17.359 1.00 88.38 73 ILE A CA 1
ATOM 550 C C . ILE A 1 73 ? 10.094 12.076 -16.941 1.00 88.38 73 ILE A C 1
ATOM 552 O O . ILE A 1 73 ? 9.700 10.902 -16.927 1.00 88.38 73 ILE A O 1
ATOM 556 N N . SER A 1 74 ? 9.333 13.099 -16.559 1.00 88.00 74 SER A N 1
ATOM 557 C CA . SER A 1 74 ? 8.037 12.990 -15.885 1.00 88.00 74 SER A CA 1
ATOM 558 C C . SER A 1 74 ? 6.982 12.187 -16.655 1.00 88.00 74 SER A C 1
ATOM 560 O O . SER A 1 74 ? 6.133 11.537 -16.045 1.00 88.00 74 SER A O 1
ATOM 562 N N . GLU A 1 75 ? 7.059 12.178 -17.984 1.00 86.75 75 GLU A N 1
ATOM 563 C CA . GLU A 1 75 ? 6.168 11.464 -18.896 1.00 86.75 75 GLU A CA 1
ATOM 564 C C . GLU A 1 75 ? 6.308 9.941 -18.768 1.00 86.75 75 GLU A C 1
ATOM 566 O O . GLU A 1 75 ? 5.354 9.204 -19.026 1.00 86.75 75 GLU A O 1
ATOM 571 N N . PHE A 1 76 ? 7.488 9.464 -18.359 1.00 89.62 76 PHE A N 1
ATOM 572 C CA . PHE A 1 76 ? 7.807 8.040 -18.237 1.00 89.62 76 PHE A CA 1
ATOM 573 C C . PHE A 1 76 ? 7.840 7.547 -16.800 1.00 89.62 76 PHE A C 1
ATOM 575 O O . PHE A 1 76 ? 7.627 6.357 -16.567 1.00 89.62 76 PHE A O 1
ATOM 582 N N . THR A 1 77 ? 8.036 8.441 -15.831 1.00 92.69 77 THR A N 1
ATOM 583 C CA . THR A 1 77 ? 8.118 8.092 -14.409 1.00 92.69 77 THR A CA 1
ATOM 584 C C . THR A 1 77 ? 6.966 7.190 -13.918 1.00 92.69 77 THR A C 1
ATOM 586 O O . THR A 1 77 ? 7.262 6.160 -13.306 1.00 92.69 77 THR A O 1
ATOM 589 N N . PRO A 1 78 ? 5.672 7.460 -14.215 1.00 94.31 78 PRO A N 1
ATOM 590 C CA . PRO A 1 78 ? 4.579 6.586 -13.776 1.00 94.31 78 PRO A CA 1
ATOM 591 C C . PRO A 1 78 ? 4.676 5.164 -14.340 1.00 94.31 78 PRO A C 1
ATOM 593 O O . PRO A 1 78 ? 4.443 4.190 -13.621 1.00 94.31 78 PRO A O 1
ATOM 596 N N . TYR A 1 79 ? 5.051 5.040 -15.615 1.00 93.56 79 TYR A N 1
ATOM 597 C CA . TYR A 1 79 ? 5.184 3.750 -16.284 1.00 93.56 79 TYR A CA 1
ATOM 598 C C . TYR A 1 79 ? 6.370 2.953 -15.749 1.00 93.56 79 TYR A C 1
ATOM 600 O O . TYR A 1 79 ? 6.246 1.753 -15.510 1.00 93.56 79 TYR A O 1
ATOM 608 N N . VAL A 1 80 ? 7.494 3.626 -15.492 1.00 94.31 80 VAL A N 1
ATOM 609 C CA . VAL A 1 80 ? 8.664 3.018 -14.850 1.00 94.31 80 VAL A CA 1
ATOM 610 C C . VAL A 1 80 ? 8.274 2.421 -13.500 1.00 94.31 80 VAL A C 1
ATOM 612 O O . VAL A 1 80 ? 8.516 1.238 -13.263 1.00 94.31 80 VAL A O 1
ATOM 615 N N . PHE A 1 81 ? 7.588 3.180 -12.641 1.00 96.81 81 PHE A N 1
ATOM 616 C CA . PHE A 1 81 ? 7.129 2.657 -11.352 1.00 96.81 81 PHE A CA 1
ATOM 617 C C . PHE A 1 81 ? 6.135 1.500 -11.499 1.00 96.81 81 PHE A C 1
ATOM 619 O O . PHE A 1 81 ? 6.194 0.545 -10.725 1.00 96.81 81 PHE A O 1
ATOM 626 N N . GLN A 1 82 ? 5.245 1.543 -12.494 1.00 96.38 82 GLN A N 1
ATOM 627 C CA . GLN A 1 82 ? 4.298 0.459 -12.755 1.00 96.38 82 GLN A CA 1
ATOM 628 C C . GLN A 1 82 ? 5.009 -0.843 -13.143 1.00 96.38 82 GLN A C 1
ATOM 630 O O . GLN A 1 82 ? 4.657 -1.902 -12.618 1.00 96.38 82 GLN A O 1
ATOM 635 N N . VAL A 1 83 ? 5.994 -0.771 -14.044 1.00 95.25 83 VAL A N 1
ATOM 636 C CA . VAL A 1 83 ? 6.751 -1.945 -14.500 1.00 95.25 83 VAL A CA 1
ATOM 637 C C . VAL A 1 83 ? 7.660 -2.470 -13.390 1.00 95.25 83 VAL A C 1
ATOM 639 O O . VAL A 1 83 ? 7.683 -3.676 -13.162 1.00 95.25 83 VAL A O 1
ATOM 642 N N . LEU A 1 84 ? 8.334 -1.593 -12.637 1.00 96.88 84 LEU A N 1
ATOM 643 C CA . LEU A 1 84 ? 9.117 -1.987 -11.459 1.00 96.88 84 LEU A CA 1
ATOM 644 C C . LEU A 1 84 ? 8.250 -2.699 -10.415 1.00 96.88 84 LEU A C 1
ATOM 646 O O . LEU A 1 84 ? 8.633 -3.748 -9.906 1.00 96.88 84 LEU A O 1
ATOM 650 N N . ALA A 1 85 ? 7.051 -2.183 -10.127 1.00 97.56 85 ALA A N 1
ATOM 651 C CA . ALA A 1 85 ? 6.136 -2.840 -9.197 1.00 97.56 85 ALA A CA 1
ATOM 652 C C . ALA A 1 85 ? 5.764 -4.247 -9.676 1.00 97.56 85 ALA A C 1
ATOM 654 O O . ALA A 1 85 ? 5.733 -5.185 -8.887 1.00 97.56 85 ALA A O 1
ATOM 655 N N . GLN A 1 86 ? 5.504 -4.396 -10.974 1.00 96.19 86 GLN A N 1
ATOM 656 C CA . GLN A 1 86 ? 5.138 -5.672 -11.568 1.00 96.19 86 GLN A CA 1
ATOM 657 C C . GLN A 1 86 ? 6.291 -6.684 -11.578 1.00 96.19 86 GLN A C 1
ATOM 659 O O . GLN A 1 86 ? 6.060 -7.853 -11.291 1.00 96.19 86 GLN A O 1
ATOM 664 N N . LEU A 1 87 ? 7.515 -6.252 -11.892 1.00 95.38 87 LEU A N 1
ATOM 665 C CA . LEU A 1 87 ? 8.704 -7.103 -11.810 1.00 95.38 87 LEU A CA 1
ATOM 666 C C . LEU A 1 87 ? 8.940 -7.561 -10.368 1.00 95.38 87 LEU A C 1
ATOM 668 O O . LEU A 1 87 ? 9.155 -8.746 -10.125 1.00 95.38 87 LEU A O 1
ATOM 672 N N . LEU A 1 88 ? 8.819 -6.646 -9.403 1.00 96.69 88 LEU A N 1
ATOM 673 C CA . LEU A 1 88 ? 8.990 -6.968 -7.990 1.00 96.69 88 LEU A CA 1
ATOM 674 C C . LEU A 1 88 ? 7.909 -7.925 -7.464 1.00 96.69 88 LEU A C 1
ATOM 676 O O . LEU A 1 88 ? 8.203 -8.794 -6.650 1.00 96.69 88 LEU A O 1
ATOM 680 N N . GLU A 1 89 ? 6.671 -7.820 -7.956 1.00 95.50 89 GLU A N 1
ATOM 681 C CA . GLU A 1 89 ? 5.589 -8.775 -7.661 1.00 95.50 89 GLU A CA 1
ATOM 682 C C . GLU A 1 89 ? 5.895 -10.205 -8.143 1.00 95.50 89 GLU A C 1
ATOM 684 O O . GLU A 1 89 ? 5.298 -11.151 -7.630 1.00 95.50 89 GLU A O 1
ATOM 689 N N . CYS A 1 90 ? 6.818 -10.380 -9.095 1.00 93.06 90 CYS A N 1
ATOM 690 C CA . CYS A 1 90 ? 7.283 -11.691 -9.551 1.00 93.06 90 CYS A CA 1
ATOM 691 C C . CYS A 1 90 ? 8.404 -12.280 -8.679 1.00 93.06 90 CYS A C 1
ATOM 693 O O . CYS A 1 90 ? 8.852 -13.393 -8.953 1.00 93.06 90 CYS A O 1
ATOM 695 N N . ARG A 1 91 ? 8.868 -11.567 -7.645 1.00 90.69 91 ARG A N 1
ATOM 696 C CA . ARG A 1 91 ? 9.983 -11.996 -6.795 1.00 90.69 91 ARG A CA 1
ATOM 697 C C . ARG A 1 91 ? 9.563 -12.349 -5.380 1.00 90.69 91 ARG A C 1
ATOM 699 O O . ARG A 1 91 ? 8.632 -11.783 -4.815 1.00 90.69 91 ARG A O 1
ATOM 706 N N . SER A 1 92 ? 10.336 -13.252 -4.787 1.00 87.25 92 SER A N 1
ATOM 707 C CA . SER A 1 92 ? 10.288 -13.574 -3.360 1.00 87.25 92 SER A CA 1
ATOM 708 C C . SER A 1 92 ? 11.365 -12.857 -2.539 1.00 87.25 92 SER A C 1
ATOM 710 O O . SER A 1 92 ? 11.216 -12.760 -1.326 1.00 87.25 92 SER A O 1
ATOM 712 N N . VAL A 1 93 ? 12.437 -12.375 -3.178 1.00 89.69 93 VAL A N 1
ATOM 713 C CA . VAL A 1 93 ? 13.590 -11.715 -2.541 1.00 89.69 93 VAL A CA 1
ATOM 714 C C . VAL A 1 93 ? 13.998 -10.493 -3.369 1.00 89.69 93 VAL A C 1
ATOM 716 O O . VAL A 1 93 ? 13.859 -10.496 -4.594 1.00 89.69 93 VAL A O 1
ATOM 719 N N . LEU A 1 94 ? 14.481 -9.437 -2.710 1.00 94.19 94 LEU A N 1
ATOM 720 C CA . LEU A 1 94 ? 14.974 -8.227 -3.375 1.00 94.19 94 LEU A CA 1
ATOM 721 C C . LEU A 1 94 ? 16.322 -8.460 -4.077 1.00 94.19 94 LEU A C 1
ATOM 723 O O . LEU A 1 94 ? 17.176 -9.178 -3.563 1.00 94.19 94 LEU A O 1
ATOM 727 N N . SER A 1 95 ? 16.547 -7.791 -5.214 1.00 93.62 95 SER A N 1
ATOM 728 C CA . SER A 1 95 ? 17.906 -7.578 -5.736 1.00 93.62 95 SER A CA 1
ATOM 729 C C . SER A 1 95 ? 18.551 -6.345 -5.098 1.00 93.62 95 SER A C 1
ATOM 731 O O . SER A 1 95 ? 17.830 -5.435 -4.671 1.00 93.62 95 SER A O 1
ATOM 733 N N . PRO A 1 96 ? 19.894 -6.229 -5.150 1.00 94.69 96 PRO A N 1
ATOM 734 C CA . PRO A 1 96 ? 20.604 -5.024 -4.710 1.00 94.69 96 PRO A CA 1
ATOM 735 C C . PRO A 1 96 ? 20.093 -3.732 -5.372 1.00 94.69 96 PRO A C 1
ATOM 737 O O . PRO A 1 96 ? 20.088 -2.655 -4.770 1.00 94.69 96 PRO A O 1
ATOM 740 N N . SER A 1 97 ? 19.609 -3.823 -6.615 1.00 94.69 97 SER A N 1
ATOM 741 C CA . SER A 1 97 ? 19.046 -2.677 -7.328 1.00 94.69 97 SER A CA 1
ATOM 742 C C . SER A 1 97 ? 17.720 -2.198 -6.722 1.00 94.69 97 SER A C 1
ATOM 744 O O . SER A 1 97 ? 17.496 -0.993 -6.642 1.00 94.69 97 SER A O 1
ATOM 746 N N . TYR A 1 98 ? 16.855 -3.098 -6.238 1.00 97.06 98 TYR A N 1
ATOM 747 C CA . TYR A 1 98 ? 15.665 -2.690 -5.481 1.00 97.06 98 TYR A CA 1
ATOM 748 C C . TYR A 1 98 ? 16.017 -2.179 -4.084 1.00 97.06 98 TYR A C 1
ATOM 750 O O . TYR A 1 98 ? 15.384 -1.231 -3.621 1.00 97.06 98 TYR A O 1
ATOM 758 N N . GLU A 1 99 ? 17.007 -2.771 -3.414 1.00 96.88 99 GLU A N 1
ATOM 759 C CA . GLU A 1 99 ? 17.440 -2.312 -2.088 1.00 96.88 99 GLU A CA 1
ATOM 760 C C . GLU A 1 99 ? 17.944 -0.866 -2.131 1.00 96.88 99 GLU A C 1
ATOM 762 O O . GLU A 1 99 ? 17.496 -0.028 -1.353 1.00 96.88 99 GLU A O 1
ATOM 767 N N . SER A 1 100 ? 18.807 -0.552 -3.100 1.00 95.81 100 SER A N 1
ATOM 768 C CA . SER A 1 100 ? 19.334 0.803 -3.317 1.00 95.81 100 SER A CA 1
ATOM 769 C C . SER A 1 100 ? 18.277 1.811 -3.780 1.00 95.81 100 SER A C 1
ATOM 771 O O . SER A 1 100 ? 18.350 2.985 -3.418 1.00 95.81 100 SER A O 1
ATOM 773 N N . LEU A 1 101 ? 17.276 1.371 -4.549 1.00 96.31 101 LEU A N 1
ATOM 774 C CA . LEU A 1 101 ? 16.193 2.235 -5.019 1.00 96.31 101 LEU A CA 1
ATOM 775 C C . LEU A 1 101 ? 15.214 2.623 -3.901 1.00 96.31 101 LEU A C 1
ATOM 777 O O . LEU A 1 101 ? 14.587 3.676 -3.986 1.00 96.31 101 LEU A O 1
ATOM 781 N N . PHE A 1 102 ? 15.064 1.802 -2.860 1.00 97.81 102 PHE A N 1
ATOM 782 C CA . PHE A 1 102 ? 13.985 1.964 -1.887 1.00 97.81 102 PHE A CA 1
ATOM 783 C C . PHE A 1 102 ? 14.042 3.269 -1.070 1.00 97.81 102 PHE A C 1
ATOM 785 O O . PHE A 1 102 ? 13.024 3.966 -1.046 1.00 97.81 102 PHE A O 1
ATOM 792 N N . PRO A 1 103 ? 15.170 3.673 -0.445 1.00 96.94 103 PRO A N 1
ATOM 793 C CA . PRO A 1 103 ? 15.189 4.889 0.372 1.00 96.94 103 PRO A CA 1
ATOM 794 C C . PRO A 1 103 ? 14.809 6.167 -0.406 1.00 96.94 103 PRO A C 1
ATOM 796 O O . PRO A 1 103 ? 13.974 6.927 0.093 1.00 96.94 103 PRO A O 1
ATOM 799 N N . PRO A 1 104 ? 15.303 6.402 -1.644 1.00 95.12 104 PRO A N 1
ATOM 800 C CA . PRO A 1 104 ? 14.853 7.523 -2.473 1.00 95.12 104 PRO A CA 1
ATOM 801 C C . PRO A 1 104 ? 13.337 7.579 -2.720 1.00 95.12 104 PRO A C 1
ATOM 803 O O . PRO A 1 104 ? 12.776 8.675 -2.782 1.00 95.12 104 PRO A O 1
ATOM 806 N N . LEU A 1 105 ? 12.648 6.434 -2.819 1.00 96.56 105 LEU A N 1
ATOM 807 C CA . LEU A 1 105 ? 11.195 6.384 -3.052 1.00 96.56 105 LEU A CA 1
ATOM 808 C C . LEU A 1 105 ? 10.374 6.925 -1.874 1.00 96.56 105 LEU A C 1
ATOM 810 O O . LEU A 1 105 ? 9.214 7.296 -2.054 1.00 96.56 105 LEU A O 1
ATOM 814 N N . LEU A 1 106 ? 10.951 6.973 -0.672 1.00 97.56 106 LEU A N 1
ATOM 815 C CA . LEU A 1 106 ? 10.277 7.467 0.532 1.00 97.56 106 LEU A CA 1
ATOM 816 C C . LEU A 1 106 ? 10.370 8.993 0.676 1.00 97.56 106 LEU A C 1
ATOM 818 O O . LEU A 1 106 ? 9.733 9.574 1.555 1.00 97.56 106 LEU A O 1
ATOM 822 N N . THR A 1 107 ? 11.138 9.659 -0.188 1.00 94.00 107 THR A N 1
ATOM 823 C CA . THR A 1 107 ? 11.288 11.116 -0.147 1.00 94.00 107 THR A CA 1
ATOM 824 C C . THR A 1 107 ? 9.989 11.822 -0.556 1.00 94.00 107 THR A C 1
ATOM 826 O O . THR A 1 107 ? 9.313 11.381 -1.489 1.00 94.00 107 THR A O 1
ATOM 829 N N . PRO A 1 108 ? 9.608 12.943 0.090 1.00 91.19 108 PRO A N 1
ATOM 830 C CA . PRO A 1 108 ? 8.339 13.611 -0.196 1.00 91.19 108 PRO A CA 1
ATOM 831 C C . PRO A 1 108 ? 8.151 14.022 -1.660 1.00 91.19 108 PRO A C 1
ATOM 833 O O . PRO A 1 108 ? 7.016 13.982 -2.138 1.00 91.19 108 PRO A O 1
ATOM 836 N N . THR A 1 109 ? 9.224 14.391 -2.360 1.00 90.62 109 THR A N 1
ATOM 837 C CA . THR A 1 109 ? 9.207 14.856 -3.758 1.00 90.62 109 THR A CA 1
ATOM 838 C C . THR A 1 109 ? 8.643 13.806 -4.717 1.00 90.62 109 THR A C 1
ATOM 840 O O . THR A 1 109 ? 7.889 14.141 -5.629 1.00 90.62 109 THR A O 1
ATOM 843 N N . MET A 1 110 ? 8.889 12.516 -4.456 1.00 92.00 110 MET A N 1
ATOM 844 C CA . MET A 1 110 ? 8.362 11.411 -5.272 1.00 92.00 110 MET A CA 1
ATOM 845 C C . MET A 1 110 ? 6.826 11.357 -5.297 1.00 92.00 110 MET A C 1
ATOM 847 O O . MET A 1 110 ? 6.228 10.873 -6.259 1.00 92.00 110 MET A O 1
ATOM 851 N N . TRP A 1 111 ? 6.178 11.905 -4.267 1.00 95.44 111 TRP A N 1
ATOM 852 C CA . TRP A 1 111 ? 4.736 11.807 -4.018 1.00 95.44 111 TRP A CA 1
ATOM 853 C C . TRP A 1 111 ? 3.962 13.087 -4.345 1.00 95.44 111 TRP A C 1
ATOM 855 O O . TRP A 1 111 ? 2.831 13.258 -3.891 1.00 95.44 111 TRP A O 1
ATOM 865 N N . GLU A 1 112 ? 4.566 14.020 -5.079 1.00 91.94 112 GLU A N 1
ATOM 866 C CA . GLU A 1 112 ? 3.926 15.293 -5.436 1.00 91.94 112 GLU A CA 1
ATOM 867 C C . GLU A 1 112 ? 3.080 15.196 -6.704 1.00 91.94 112 GLU A C 1
ATOM 869 O O . GLU A 1 112 ? 2.015 15.807 -6.785 1.00 91.94 112 GLU A O 1
ATOM 874 N N . ARG A 1 113 ? 3.516 14.397 -7.685 1.00 94.06 113 ARG A N 1
ATOM 875 C CA . ARG A 1 113 ? 2.810 14.238 -8.962 1.00 94.06 113 ARG A CA 1
ATOM 876 C C . ARG A 1 113 ? 1.687 13.205 -8.822 1.00 94.06 113 ARG A C 1
ATOM 878 O O . ARG A 1 113 ? 1.991 12.033 -8.592 1.00 94.06 113 ARG A O 1
ATOM 885 N N . PRO A 1 114 ? 0.406 13.566 -9.043 1.00 94.06 114 PRO A N 1
ATOM 886 C CA . PRO A 1 114 ? -0.713 12.630 -8.899 1.00 94.06 114 PRO A CA 1
ATOM 887 C C . PRO A 1 114 ? -0.582 11.363 -9.756 1.00 94.06 114 PRO A C 1
ATOM 889 O O . PRO A 1 114 ? -0.961 10.284 -9.308 1.00 94.06 114 PRO A O 1
ATOM 892 N N . GLY A 1 115 ? 0.010 11.476 -10.953 1.00 94.25 115 GLY A N 1
ATOM 893 C CA . GLY A 1 115 ? 0.254 10.339 -11.848 1.00 94.25 115 GLY A CA 1
ATOM 894 C C . GLY A 1 115 ? 1.206 9.283 -11.274 1.00 94.25 115 GLY A C 1
ATOM 895 O O . GLY A 1 115 ? 1.063 8.104 -11.583 1.00 94.25 115 GLY A O 1
ATOM 896 N N . ASN A 1 116 ? 2.120 9.674 -10.380 1.00 96.12 116 ASN A N 1
ATOM 897 C CA . ASN A 1 116 ? 3.062 8.750 -9.746 1.00 96.12 116 ASN A CA 1
ATOM 898 C C . ASN A 1 116 ? 2.423 7.958 -8.598 1.00 96.12 116 ASN A C 1
ATOM 900 O O . ASN A 1 116 ? 2.911 6.886 -8.249 1.00 96.12 116 ASN A O 1
ATOM 904 N N . ILE A 1 117 ? 1.334 8.453 -8.000 1.00 97.50 117 ILE A N 1
ATOM 905 C CA . ILE A 1 117 ? 0.798 7.907 -6.745 1.00 97.50 117 ILE A CA 1
ATOM 906 C C . ILE A 1 117 ? 0.303 6.461 -6.904 1.00 97.50 117 ILE A C 1
ATOM 908 O O . ILE A 1 117 ? 0.741 5.611 -6.123 1.00 97.50 117 ILE A O 1
ATOM 912 N N . PRO A 1 118 ? -0.561 6.116 -7.883 1.00 97.25 118 PRO A N 1
ATOM 913 C CA . PRO A 1 118 ? -1.019 4.736 -8.033 1.00 97.25 118 PRO A CA 1
ATOM 914 C C . PRO A 1 118 ? 0.111 3.707 -8.232 1.00 97.25 118 PRO A C 1
ATOM 916 O O . PRO A 1 118 ? 0.101 2.698 -7.512 1.00 97.25 118 PRO A O 1
ATOM 919 N N . PRO A 1 119 ? 1.089 3.910 -9.145 1.00 97.62 119 PRO A N 1
ATOM 920 C CA . PRO A 1 119 ? 2.167 2.946 -9.328 1.00 97.62 119 PRO A CA 1
ATOM 921 C C . PRO A 1 119 ? 3.162 2.931 -8.161 1.00 97.62 119 PRO A C 1
ATOM 923 O O . PRO A 1 119 ? 3.606 1.847 -7.791 1.00 97.62 119 PRO A O 1
ATOM 926 N N . LEU A 1 120 ? 3.441 4.063 -7.503 1.00 98.19 120 LEU A N 1
ATOM 927 C CA . LEU A 1 120 ? 4.288 4.081 -6.303 1.00 98.19 120 LEU A CA 1
ATOM 928 C C . LEU A 1 120 ? 3.663 3.314 -5.135 1.00 98.19 120 LEU A C 1
ATOM 930 O O . LEU A 1 120 ? 4.349 2.526 -4.488 1.00 98.19 120 LEU A O 1
ATOM 934 N N . VAL A 1 121 ? 2.358 3.476 -4.876 1.00 98.25 121 VAL A N 1
ATOM 935 C CA . VAL A 1 121 ? 1.679 2.670 -3.845 1.00 98.25 121 VAL A CA 1
ATOM 936 C C . VAL A 1 121 ? 1.747 1.186 -4.194 1.00 98.25 121 VAL A C 1
ATOM 938 O O . VAL A 1 121 ? 1.987 0.364 -3.313 1.00 98.25 121 VAL A O 1
ATOM 941 N N . ARG A 1 122 ? 1.568 0.816 -5.470 1.00 98.12 122 ARG A N 1
ATOM 942 C CA . ARG A 1 122 ? 1.724 -0.580 -5.907 1.00 98.12 122 ARG A CA 1
ATOM 943 C C . ARG A 1 122 ? 3.147 -1.088 -5.647 1.00 98.12 122 ARG A C 1
ATOM 945 O O . ARG A 1 122 ? 3.289 -2.181 -5.106 1.00 98.12 122 ARG A O 1
ATOM 952 N N . LEU A 1 123 ? 4.162 -0.287 -5.971 1.00 98.44 123 LEU A N 1
ATOM 953 C CA . LEU A 1 123 ? 5.569 -0.620 -5.761 1.00 98.44 123 LEU A CA 1
ATOM 954 C C . LEU A 1 123 ? 5.890 -0.814 -4.273 1.00 98.44 123 LEU A C 1
ATOM 956 O O . LEU A 1 123 ? 6.444 -1.848 -3.910 1.00 98.44 123 LEU A O 1
ATOM 960 N N . LEU A 1 124 ? 5.475 0.103 -3.391 1.00 98.44 124 LEU A N 1
ATOM 961 C CA . LEU A 1 124 ? 5.668 -0.056 -1.943 1.00 98.44 124 LEU A CA 1
ATOM 962 C C . LEU A 1 124 ? 4.977 -1.314 -1.395 1.00 98.44 124 LEU A C 1
ATOM 964 O O . LEU A 1 124 ? 5.558 -2.033 -0.585 1.00 98.44 124 LEU A O 1
ATOM 968 N N . CYS A 1 125 ? 3.766 -1.628 -1.862 1.00 97.56 125 CYS A N 1
ATOM 969 C CA . CYS A 1 125 ? 3.093 -2.875 -1.491 1.00 97.56 125 CYS A CA 1
ATOM 970 C C . CYS A 1 125 ? 3.856 -4.124 -1.972 1.00 97.56 125 CYS A C 1
ATOM 972 O O . CYS A 1 1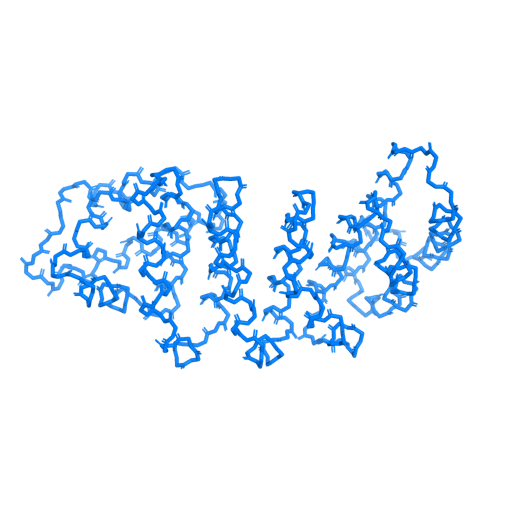25 ? 3.822 -5.152 -1.297 1.00 97.56 125 CYS A O 1
ATOM 974 N N . ALA A 1 126 ? 4.532 -4.061 -3.122 1.00 97.56 126 ALA A N 1
ATOM 975 C CA . ALA A 1 126 ? 5.381 -5.147 -3.611 1.00 97.56 126 ALA A CA 1
ATOM 976 C C . ALA A 1 126 ? 6.647 -5.305 -2.747 1.00 97.56 126 ALA A C 1
ATOM 978 O O . ALA A 1 126 ? 6.974 -6.426 -2.355 1.00 97.56 126 ALA A O 1
ATOM 979 N N . TYR A 1 127 ? 7.279 -4.196 -2.341 1.00 98.31 127 TYR A N 1
ATOM 980 C CA . TYR A 1 127 ? 8.395 -4.203 -1.385 1.00 98.31 127 TYR A CA 1
ATOM 981 C C . TYR A 1 127 ? 8.030 -4.851 -0.051 1.00 98.31 127 TYR A C 1
ATOM 983 O O . TYR A 1 127 ? 8.825 -5.610 0.490 1.00 98.31 127 TYR A O 1
ATOM 991 N N . MET A 1 128 ? 6.825 -4.615 0.470 1.00 95.62 128 MET A N 1
ATOM 992 C CA . MET A 1 128 ? 6.374 -5.266 1.707 1.00 95.62 128 MET A CA 1
ATOM 993 C C . MET A 1 128 ? 6.383 -6.794 1.587 1.00 95.62 128 MET A C 1
ATOM 995 O O . MET A 1 128 ? 6.800 -7.479 2.515 1.00 95.62 128 MET A O 1
ATOM 999 N N . ARG A 1 129 ? 5.983 -7.335 0.431 1.00 93.00 129 ARG A N 1
ATOM 1000 C CA . ARG A 1 129 ? 5.926 -8.787 0.209 1.00 93.00 129 ARG A CA 1
ATOM 1001 C C . ARG A 1 129 ? 7.301 -9.411 -0.008 1.00 93.00 129 ARG A C 1
ATOM 1003 O O . ARG A 1 129 ? 7.585 -10.439 0.592 1.00 93.00 129 ARG A O 1
ATOM 1010 N N . ALA A 1 130 ? 8.129 -8.803 -0.856 1.00 94.44 130 ALA A N 1
ATOM 1011 C CA . ALA A 1 130 ? 9.422 -9.366 -1.260 1.00 94.44 130 ALA A CA 1
ATOM 1012 C C . ALA A 1 130 ? 10.597 -8.933 -0.361 1.00 94.44 130 ALA A C 1
ATOM 1014 O O . ALA A 1 130 ? 11.680 -9.506 -0.430 1.00 94.44 130 ALA A O 1
ATOM 1015 N N . GLY A 1 131 ? 10.408 -7.901 0.465 1.00 95.50 131 GLY A N 1
ATOM 1016 C CA . GLY A 1 131 ? 11.482 -7.176 1.141 1.00 95.50 131 GLY A CA 1
ATOM 1017 C C . GLY A 1 131 ? 11.118 -6.664 2.529 1.00 95.50 131 GLY A C 1
ATOM 1018 O O . GLY A 1 131 ? 11.596 -5.602 2.930 1.00 95.50 131 GLY A O 1
ATOM 1019 N N . LYS A 1 132 ? 10.283 -7.402 3.276 1.00 96.12 132 LYS A N 1
ATOM 1020 C CA . LYS A 1 132 ? 9.844 -7.039 4.637 1.00 96.12 132 LYS A CA 1
ATOM 1021 C C . LYS A 1 132 ? 10.978 -6.503 5.540 1.00 96.12 132 LYS A C 1
ATOM 1023 O O . LYS A 1 132 ? 10.749 -5.465 6.160 1.00 96.12 132 LYS A O 1
ATOM 1028 N N . PRO A 1 133 ? 12.186 -7.108 5.611 1.00 97.12 133 PRO A N 1
ATOM 1029 C CA . PRO A 1 133 ? 13.264 -6.588 6.460 1.00 97.12 133 PRO A CA 1
ATOM 1030 C C . PRO A 1 133 ? 13.701 -5.160 6.106 1.00 97.12 133 PRO A C 1
ATOM 1032 O O . PRO A 1 133 ? 13.917 -4.343 6.999 1.00 97.12 133 PRO A O 1
ATOM 1035 N N . LEU A 1 134 ? 13.778 -4.835 4.812 1.00 97.94 134 LEU A N 1
ATOM 1036 C CA . LEU A 1 134 ? 14.135 -3.495 4.341 1.00 97.94 134 LEU A CA 1
ATOM 1037 C C . LEU A 1 134 ? 13.029 -2.476 4.644 1.00 97.94 134 LEU A C 1
ATOM 1039 O O . LEU A 1 134 ? 13.307 -1.339 5.020 1.00 97.94 134 LEU A O 1
ATOM 1043 N N . VAL A 1 135 ? 11.767 -2.888 4.501 1.00 97.94 135 VAL A N 1
ATOM 1044 C CA . VAL A 1 135 ? 10.621 -2.043 4.859 1.00 97.94 135 VAL A CA 1
ATOM 1045 C C . VAL A 1 135 ? 10.616 -1.746 6.356 1.00 97.94 135 VAL A C 1
ATOM 1047 O O . VAL A 1 135 ? 10.385 -0.604 6.737 1.00 97.94 135 VAL A O 1
ATOM 1050 N N . LEU A 1 136 ? 10.908 -2.740 7.200 1.00 97.88 136 LEU A N 1
ATOM 1051 C CA . LEU A 1 136 ? 10.995 -2.559 8.649 1.00 97.88 136 LEU A CA 1
ATOM 1052 C C . LEU A 1 136 ? 12.100 -1.578 9.048 1.00 97.88 136 LEU A C 1
ATOM 1054 O O . LEU A 1 136 ? 11.857 -0.709 9.882 1.00 97.88 136 LEU A O 1
ATOM 1058 N N . SER A 1 137 ? 13.281 -1.658 8.425 1.00 97.94 137 SER A N 1
ATOM 1059 C CA . SER A 1 137 ? 14.382 -0.731 8.725 1.00 97.94 137 SER A CA 1
ATOM 1060 C C . SER A 1 137 ? 14.107 0.717 8.300 1.00 97.94 137 SER A C 1
ATOM 1062 O O . SER A 1 137 ? 14.784 1.622 8.779 1.00 97.94 137 SER A O 1
ATOM 1064 N N . HIS A 1 138 ? 13.089 0.956 7.465 1.00 98.25 138 HIS A N 1
ATOM 1065 C CA . HIS A 1 138 ? 12.651 2.291 7.041 1.00 98.25 138 HIS A CA 1
ATOM 1066 C C . HIS A 1 138 ? 11.163 2.541 7.334 1.00 98.25 138 HIS A C 1
ATOM 1068 O O . HIS A 1 138 ? 10.516 3.338 6.644 1.00 98.25 138 HIS A O 1
ATOM 1074 N N . LEU A 1 139 ? 10.598 1.859 8.337 1.00 98.06 139 LEU A N 1
ATOM 1075 C CA . LEU A 1 139 ? 9.160 1.886 8.599 1.00 98.06 139 LEU A CA 1
ATOM 1076 C C . LEU A 1 139 ? 8.648 3.315 8.813 1.00 98.06 139 LEU A C 1
ATOM 1078 O O . LEU A 1 139 ? 7.627 3.684 8.243 1.00 98.06 139 LEU A O 1
ATOM 1082 N N . GLU A 1 140 ? 9.386 4.149 9.545 1.00 97.94 140 GLU A N 1
ATOM 1083 C CA . GLU A 1 140 ? 9.029 5.557 9.762 1.00 97.94 140 GLU A CA 1
ATOM 1084 C C . GLU A 1 140 ? 8.889 6.345 8.453 1.00 97.94 140 GLU A C 1
ATOM 1086 O O . GLU A 1 140 ? 7.944 7.117 8.299 1.00 97.94 140 GLU A O 1
ATOM 1091 N N . GLY A 1 141 ? 9.764 6.104 7.471 1.00 98.19 141 GLY A N 1
ATOM 1092 C CA . GLY A 1 141 ? 9.664 6.728 6.150 1.00 98.19 141 GLY A CA 1
ATOM 1093 C C . GLY A 1 141 ? 8.402 6.292 5.402 1.00 98.19 141 GLY A C 1
ATOM 1094 O O . GLY A 1 141 ? 7.697 7.121 4.824 1.00 98.19 141 GLY A O 1
ATOM 1095 N N . VAL A 1 142 ? 8.051 5.005 5.477 1.00 98.50 142 VAL A N 1
ATOM 1096 C CA . VAL A 1 142 ? 6.804 4.479 4.896 1.00 98.50 142 VAL A CA 1
ATOM 1097 C C . VAL A 1 142 ? 5.572 5.056 5.600 1.00 98.50 142 VAL A C 1
ATOM 1099 O O . VAL A 1 142 ? 4.587 5.402 4.942 1.00 98.50 142 VAL A O 1
ATOM 1102 N N . LEU A 1 143 ? 5.621 5.216 6.924 1.00 98.25 143 LEU A N 1
ATOM 1103 C CA . LEU A 1 143 ? 4.550 5.852 7.693 1.00 98.25 143 LEU A CA 1
ATOM 1104 C C . LEU A 1 143 ? 4.433 7.353 7.385 1.00 98.25 143 LEU A C 1
ATOM 1106 O O . LEU A 1 143 ? 3.320 7.874 7.320 1.00 98.25 143 LEU A O 1
ATOM 1110 N N . GLY A 1 144 ? 5.548 8.032 7.105 1.00 98.19 144 GLY A N 1
ATOM 1111 C CA . GLY A 1 144 ? 5.561 9.409 6.610 1.00 98.19 144 GLY A CA 1
ATOM 1112 C C . GLY A 1 144 ? 4.874 9.545 5.248 1.00 98.19 144 GLY A C 1
ATOM 1113 O O . GLY A 1 144 ? 4.053 10.445 5.050 1.00 98.19 144 GLY A O 1
ATOM 1114 N N . VAL A 1 145 ? 5.121 8.606 4.327 1.00 98.44 145 VAL A N 1
ATOM 1115 C CA . VAL A 1 145 ? 4.392 8.518 3.049 1.00 98.44 145 VAL A CA 1
ATOM 1116 C C . VAL A 1 145 ? 2.897 8.299 3.288 1.00 98.44 145 VAL A C 1
ATOM 1118 O O . VAL A 1 145 ? 2.072 9.010 2.710 1.00 98.44 145 VAL A O 1
ATOM 1121 N N . PHE A 1 146 ? 2.529 7.359 4.165 1.00 98.44 146 PHE A N 1
ATOM 1122 C CA . PHE A 1 146 ? 1.134 7.135 4.552 1.00 98.44 146 PHE A CA 1
ATOM 1123 C C . PHE A 1 146 ? 0.477 8.428 5.056 1.00 98.44 146 PHE A C 1
ATOM 1125 O O . PHE A 1 146 ? -0.589 8.797 4.563 1.00 98.44 146 PHE A O 1
ATOM 1132 N N . GLN A 1 147 ? 1.123 9.148 5.975 1.00 98.00 147 GLN A N 1
ATOM 1133 C CA . GLN A 1 147 ? 0.608 10.400 6.528 1.00 98.00 147 GLN A CA 1
ATOM 1134 C C . GLN A 1 147 ? 0.436 11.475 5.445 1.00 98.00 147 GLN A C 1
ATOM 1136 O O . GLN A 1 147 ? -0.611 12.127 5.394 1.00 98.00 147 GLN A O 1
ATOM 1141 N N . LYS A 1 148 ? 1.416 11.624 4.540 1.00 97.25 148 LYS A N 1
ATOM 1142 C CA . LYS A 1 148 ? 1.334 12.552 3.400 1.00 97.25 148 LYS A CA 1
ATOM 1143 C C . LYS A 1 148 ? 0.129 12.239 2.510 1.00 97.25 148 LYS A C 1
ATOM 1145 O O . LYS A 1 148 ? -0.636 13.143 2.176 1.00 97.25 148 LYS A O 1
ATOM 1150 N N . LEU A 1 149 ? -0.071 10.971 2.151 1.00 98.06 149 LEU A N 1
ATOM 1151 C CA . LEU A 1 149 ? -1.197 10.551 1.312 1.00 98.06 149 LEU A CA 1
ATOM 1152 C C . LEU A 1 149 ? -2.541 10.705 2.032 1.00 98.06 149 LEU A C 1
ATOM 1154 O O . LEU A 1 149 ? -3.530 11.094 1.411 1.00 98.06 149 LEU A O 1
ATOM 1158 N N . LEU A 1 150 ? -2.595 10.438 3.337 1.00 98.12 150 LEU A N 1
ATOM 1159 C CA . LEU A 1 150 ? -3.821 10.545 4.126 1.00 98.12 150 LEU A CA 1
ATOM 1160 C C . LEU A 1 150 ? -4.304 12.000 4.250 1.00 98.12 150 LEU A C 1
ATOM 1162 O O . LEU A 1 15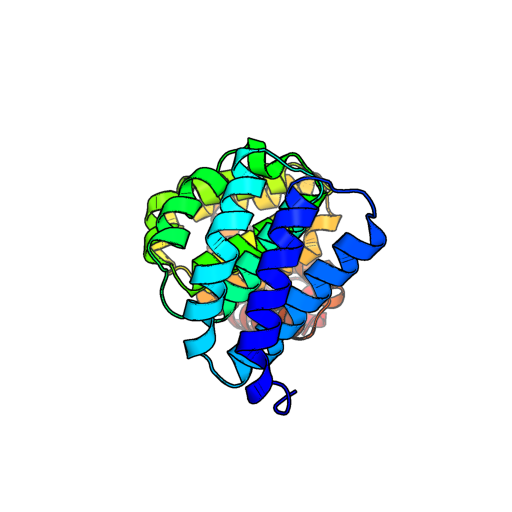0 ? -5.501 12.248 4.393 1.00 98.12 150 LEU A O 1
ATOM 1166 N N . ALA A 1 151 ? -3.399 12.978 4.163 1.00 96.00 151 ALA A N 1
ATOM 1167 C CA . ALA A 1 151 ? -3.726 14.393 4.315 1.00 96.00 151 ALA A CA 1
ATOM 1168 C C . ALA A 1 151 ? -4.666 14.939 3.214 1.00 96.00 151 ALA A C 1
ATOM 1170 O O . ALA A 1 151 ? -5.418 15.885 3.463 1.00 96.00 151 ALA A O 1
ATOM 1171 N N . SER A 1 152 ? -4.711 14.332 2.020 1.00 95.50 152 SER A N 1
ATOM 1172 C CA . SER A 1 152 ? -5.500 14.826 0.876 1.00 95.50 152 SER A CA 1
ATOM 1173 C C . SER A 1 152 ? -6.637 13.891 0.452 1.00 95.50 152 SER A C 1
ATOM 1175 O O . SER A 1 152 ? -6.533 12.671 0.493 1.00 95.50 152 SER A O 1
ATOM 1177 N N . LYS A 1 153 ? -7.767 14.481 0.018 1.00 95.75 153 LYS A N 1
ATOM 1178 C CA . LYS A 1 153 ? -8.970 13.741 -0.443 1.00 95.75 153 LYS A CA 1
ATOM 1179 C C . LYS A 1 153 ? -8.731 12.972 -1.734 1.00 95.75 153 LYS A C 1
ATOM 1181 O O . LYS A 1 153 ? -9.436 12.011 -1.998 1.00 95.75 153 LYS A O 1
ATOM 1186 N N . ALA A 1 154 ? -7.755 13.397 -2.528 1.00 95.50 154 ALA A N 1
ATOM 1187 C CA . ALA A 1 154 ? -7.403 12.715 -3.766 1.00 95.50 154 ALA A CA 1
ATOM 1188 C C . ALA A 1 154 ? -6.607 11.421 -3.524 1.00 95.50 154 ALA A C 1
ATOM 1190 O O . ALA A 1 154 ? -6.525 10.578 -4.410 1.00 95.50 154 ALA A O 1
ATOM 1191 N N . THR A 1 155 ? -5.996 11.274 -2.345 1.00 97.06 155 THR A N 1
ATOM 1192 C CA . THR A 1 155 ? -4.955 10.269 -2.089 1.00 97.06 155 THR A CA 1
ATOM 1193 C C . THR A 1 155 ? -5.203 9.432 -0.838 1.00 97.06 155 THR A C 1
ATOM 1195 O O . THR A 1 155 ? -4.501 8.447 -0.623 1.00 97.06 155 THR A O 1
ATOM 1198 N N . ASP A 1 156 ? -6.210 9.759 -0.029 1.00 97.19 156 ASP A N 1
ATOM 1199 C CA . ASP A 1 156 ? -6.512 9.034 1.208 1.00 97.19 156 ASP A CA 1
ATOM 1200 C C . ASP A 1 156 ? -6.932 7.574 0.968 1.00 97.19 156 ASP A C 1
ATOM 1202 O O . ASP A 1 156 ? -6.554 6.696 1.744 1.00 97.19 156 ASP A O 1
ATOM 1206 N N . GLY A 1 1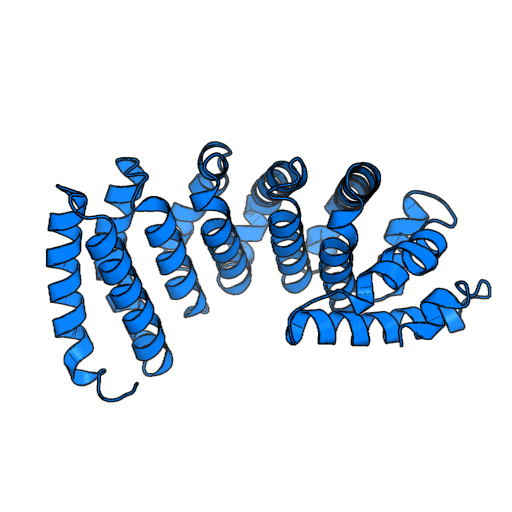57 ? -7.595 7.267 -0.149 1.00 96.62 157 GLY A N 1
ATOM 1207 C CA . GLY A 1 157 ? -7.825 5.884 -0.578 1.00 96.62 157 GLY A CA 1
ATOM 1208 C C . GLY A 1 157 ? -6.523 5.117 -0.855 1.00 96.62 157 GLY A C 1
ATOM 1209 O O . GLY A 1 157 ? -6.393 3.946 -0.491 1.00 96.62 157 GLY A O 1
ATOM 1210 N N . ALA A 1 158 ? -5.519 5.786 -1.431 1.00 97.81 158 ALA A N 1
ATOM 1211 C CA . ALA A 1 158 ? -4.196 5.212 -1.669 1.00 97.81 158 ALA A CA 1
ATOM 1212 C C . ALA A 1 158 ? -3.423 5.014 -0.349 1.00 97.81 158 ALA A C 1
ATOM 1214 O O . ALA A 1 158 ? -2.798 3.970 -0.158 1.00 97.81 158 ALA A O 1
ATOM 1215 N N . ALA A 1 159 ? -3.553 5.952 0.597 1.00 98.25 159 ALA A N 1
ATOM 1216 C CA . ALA A 1 159 ? -3.022 5.821 1.955 1.00 98.25 159 ALA A CA 1
ATOM 1217 C C . ALA A 1 159 ? -3.605 4.596 2.676 1.00 98.25 159 ALA A C 1
ATOM 1219 O O . ALA A 1 159 ? -2.869 3.793 3.241 1.00 98.25 159 ALA A O 1
ATOM 1220 N N . CYS A 1 160 ? -4.924 4.400 2.607 1.00 98.12 160 CYS A N 1
ATOM 1221 C CA . CYS A 1 160 ? -5.587 3.253 3.229 1.00 98.12 160 CYS A CA 1
ATOM 1222 C C . CYS A 1 160 ? -5.167 1.920 2.595 1.00 98.12 160 CYS A C 1
ATOM 1224 O O . CYS A 1 160 ? -5.029 0.920 3.297 1.00 98.12 160 CYS A O 1
ATOM 1226 N N . LYS A 1 161 ? -4.922 1.894 1.277 1.00 97.31 161 LYS A N 1
ATOM 1227 C CA . LYS A 1 161 ? -4.368 0.716 0.595 1.00 97.31 161 LYS A CA 1
ATOM 1228 C C . LYS A 1 161 ? -2.966 0.379 1.112 1.00 97.31 161 LYS A C 1
ATOM 1230 O O . LYS A 1 161 ? -2.692 -0.792 1.368 1.00 97.31 161 LYS A O 1
ATOM 1235 N N . LEU A 1 162 ? -2.112 1.389 1.294 1.00 98.06 162 LEU A N 1
ATOM 1236 C CA . LEU A 1 162 ? -0.776 1.226 1.872 1.00 98.06 162 LEU A CA 1
ATOM 1237 C C . LEU A 1 162 ? -0.854 0.726 3.325 1.00 98.06 162 LEU A C 1
ATOM 1239 O O . LEU A 1 162 ? -0.167 -0.225 3.686 1.00 98.06 162 LEU A O 1
ATOM 1243 N N . LEU A 1 163 ? -1.749 1.302 4.132 1.00 98.50 163 LEU A N 1
ATOM 1244 C CA . LEU A 1 163 ? -1.982 0.888 5.518 1.00 98.50 163 LEU A CA 1
ATOM 1245 C C . LEU A 1 163 ? -2.467 -0.565 5.616 1.00 98.50 163 LEU A C 1
ATOM 1247 O O . LEU A 1 163 ? -1.961 -1.339 6.425 1.00 98.50 163 LEU A O 1
ATOM 1251 N N . GLY A 1 164 ? -3.410 -0.965 4.760 1.00 97.81 164 GLY A N 1
ATOM 1252 C CA . GLY A 1 164 ? -3.860 -2.353 4.680 1.00 97.81 164 GLY A CA 1
ATOM 1253 C C . GLY A 1 164 ? -2.723 -3.314 4.318 1.00 97.81 164 GLY A C 1
ATOM 1254 O O . GLY A 1 164 ? -2.626 -4.389 4.902 1.00 97.81 164 GLY A O 1
ATOM 1255 N N . ALA A 1 165 ? -1.826 -2.924 3.406 1.00 97.62 165 ALA A N 1
ATOM 1256 C CA . ALA A 1 165 ? -0.660 -3.733 3.049 1.00 97.62 165 ALA A CA 1
ATOM 1257 C C . ALA A 1 165 ? 0.352 -3.862 4.202 1.00 97.62 165 ALA A C 1
ATOM 1259 O O . ALA A 1 165 ? 0.873 -4.959 4.421 1.00 97.62 165 ALA A O 1
ATOM 1260 N N . LEU A 1 166 ? 0.566 -2.796 4.983 1.00 98.31 166 LEU A N 1
ATOM 1261 C CA . LEU A 1 166 ? 1.367 -2.851 6.210 1.00 98.31 166 LEU A CA 1
ATOM 1262 C C . LEU A 1 166 ? 0.777 -3.861 7.197 1.00 98.31 166 LEU A C 1
ATOM 1264 O O . LEU A 1 166 ? 1.478 -4.766 7.639 1.00 98.31 166 LEU A O 1
ATOM 1268 N N . PHE A 1 167 ? -0.525 -3.771 7.481 1.00 98.19 167 PHE A N 1
ATOM 1269 C CA . PHE A 1 167 ? -1.192 -4.707 8.390 1.00 98.19 167 PHE A CA 1
ATOM 1270 C C . PHE A 1 167 ? -1.196 -6.148 7.882 1.00 98.19 167 PHE A C 1
ATOM 1272 O O . PHE A 1 167 ? -1.120 -7.071 8.683 1.00 98.19 167 PHE A O 1
ATOM 1279 N N . ALA A 1 168 ? -1.269 -6.363 6.567 1.00 97.12 168 ALA A N 1
ATOM 1280 C CA . ALA A 1 168 ? -1.199 -7.704 5.992 1.00 97.12 168 ALA A CA 1
ATOM 1281 C C . ALA A 1 168 ? 0.168 -8.375 6.220 1.00 97.12 168 ALA A C 1
ATOM 1283 O O . ALA A 1 168 ? 0.233 -9.600 6.335 1.00 97.12 168 ALA A O 1
ATOM 1284 N N . THR A 1 169 ? 1.238 -7.579 6.270 1.00 96.69 169 THR A N 1
ATOM 1285 C CA . THR A 1 169 ? 2.626 -8.051 6.159 1.00 96.69 169 THR A CA 1
ATOM 1286 C C . THR A 1 169 ? 3.355 -8.084 7.501 1.00 96.69 169 THR A C 1
ATOM 1288 O O . THR A 1 169 ? 4.125 -9.008 7.771 1.00 96.69 169 THR A O 1
ATOM 1291 N N . LEU A 1 170 ? 3.155 -7.060 8.327 1.00 97.50 170 LEU A N 1
ATOM 1292 C CA . LEU A 1 170 ? 3.871 -6.916 9.587 1.00 97.50 170 LEU A CA 1
ATOM 1293 C C . LEU A 1 170 ? 3.242 -7.784 10.683 1.00 97.50 170 LEU A C 1
ATOM 1295 O O . LEU A 1 170 ? 2.079 -8.176 10.611 1.00 97.50 170 LEU A O 1
ATOM 1299 N N . GLU A 1 171 ? 4.044 -8.114 11.684 1.00 97.56 171 GLU A N 1
ATOM 1300 C CA . GLU A 1 171 ? 3.585 -8.721 12.926 1.00 97.56 171 GLU A CA 1
ATOM 1301 C C . GLU A 1 171 ? 3.166 -7.627 13.909 1.00 97.56 171 GLU A C 1
ATOM 1303 O O . GLU A 1 171 ? 3.694 -6.513 13.884 1.00 97.56 171 GLU A O 1
ATOM 1308 N N . ILE A 1 172 ? 2.242 -7.943 14.822 1.00 96.12 172 ILE A N 1
ATOM 1309 C CA . ILE A 1 172 ? 1.704 -6.936 15.749 1.00 96.12 172 ILE A CA 1
ATOM 1310 C C . ILE A 1 172 ? 2.813 -6.278 16.581 1.00 96.12 172 ILE A C 1
ATOM 1312 O O . ILE A 1 172 ? 2.781 -5.071 16.791 1.00 96.12 172 ILE A O 1
ATOM 1316 N N . ALA A 1 173 ? 3.829 -7.049 16.984 1.00 97.44 173 ALA A N 1
ATOM 1317 C CA . ALA A 1 173 ? 4.970 -6.561 17.753 1.00 97.44 173 ALA A CA 1
ATOM 1318 C C . ALA A 1 173 ? 5.826 -5.540 16.981 1.00 97.44 173 ALA A C 1
ATOM 1320 O O . ALA A 1 173 ? 6.390 -4.639 17.591 1.00 97.44 173 ALA A O 1
ATOM 1321 N N . GLU A 1 174 ? 5.893 -5.650 15.651 1.00 97.75 174 GLU A N 1
ATOM 1322 C CA . GLU A 1 174 ? 6.687 -4.761 14.793 1.00 97.75 174 GLU A CA 1
ATOM 1323 C C . GLU A 1 174 ? 6.016 -3.393 14.598 1.00 97.75 174 GLU A C 1
ATOM 1325 O O . GLU A 1 174 ? 6.692 -2.398 14.352 1.00 97.75 174 GLU A O 1
ATOM 1330 N N . VAL A 1 175 ? 4.683 -3.331 14.709 1.00 96.50 175 VAL A N 1
ATOM 1331 C CA . VAL A 1 175 ? 3.896 -2.107 14.486 1.00 96.50 175 VAL A CA 1
ATOM 1332 C C . VAL A 1 175 ? 3.297 -1.527 15.775 1.00 96.50 175 VAL A C 1
ATOM 1334 O O . VAL A 1 175 ? 2.794 -0.406 15.757 1.00 96.50 175 VAL A O 1
ATOM 1337 N N . ALA A 1 176 ? 3.358 -2.251 16.898 1.00 96.50 176 ALA A N 1
ATOM 1338 C CA . ALA A 1 176 ? 2.646 -1.936 18.141 1.00 96.50 176 ALA A CA 1
ATOM 1339 C C . ALA A 1 176 ? 2.829 -0.488 18.621 1.00 96.50 176 ALA A C 1
ATOM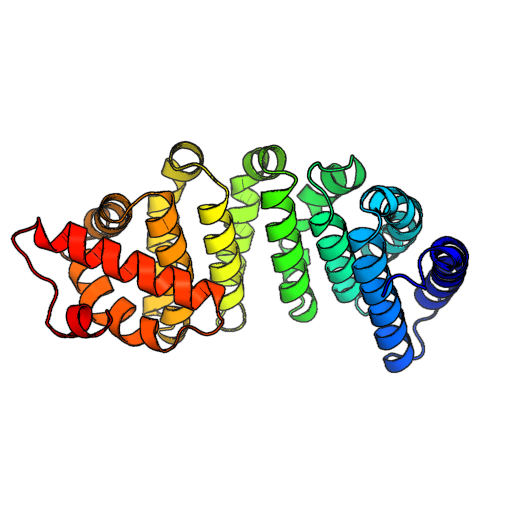 1341 O O . ALA A 1 176 ? 1.845 0.175 18.946 1.00 96.50 176 ALA A O 1
ATOM 1342 N N . SER A 1 177 ? 4.065 0.022 18.621 1.00 97.19 177 SER A N 1
ATOM 1343 C CA . SER A 1 177 ? 4.383 1.394 19.047 1.00 97.19 177 SER A CA 1
ATOM 1344 C C . SER A 1 177 ? 3.777 2.468 18.138 1.00 97.19 177 SER A C 1
ATOM 1346 O O . SER A 1 177 ? 3.517 3.583 18.588 1.00 97.19 177 SER A O 1
ATOM 1348 N N . PHE A 1 178 ? 3.511 2.135 16.875 1.00 97.81 178 PHE A N 1
ATOM 1349 C CA . PHE A 1 178 ? 2.946 3.041 15.879 1.00 97.81 178 PHE A CA 1
ATOM 1350 C C . PHE A 1 178 ? 1.417 2.962 15.801 1.00 97.81 178 PHE A C 1
ATOM 1352 O O . PHE A 1 178 ? 0.796 3.851 15.221 1.00 97.81 178 PHE A O 1
ATOM 1359 N N . LEU A 1 179 ? 0.775 1.938 16.379 1.00 97.81 179 LEU A N 1
ATOM 1360 C CA . LEU A 1 179 ? -0.680 1.781 16.277 1.00 97.81 179 LEU A CA 1
ATOM 1361 C C . LEU A 1 179 ? -1.458 2.966 16.875 1.00 97.81 179 LEU A C 1
ATOM 1363 O O . LEU A 1 179 ? -2.290 3.515 16.147 1.00 97.81 179 LEU A O 1
ATOM 1367 N N . PRO A 1 180 ? -1.182 3.451 18.104 1.00 97.50 180 PRO A N 1
ATOM 1368 C CA . PRO A 1 180 ? -1.937 4.574 18.654 1.00 97.50 180 PRO A CA 1
ATOM 1369 C C . PRO A 1 180 ? -1.921 5.838 17.770 1.00 97.50 180 PRO A C 1
ATOM 1371 O O . PRO A 1 180 ? -3.001 6.362 17.472 1.00 97.50 180 PRO A O 1
ATOM 1374 N N . PRO A 1 181 ? -0.766 6.344 17.278 1.00 97.75 181 PRO A N 1
ATOM 1375 C CA . PRO A 1 181 ? -0.775 7.498 16.380 1.00 97.75 181 PRO A CA 1
ATOM 1376 C C . PRO A 1 181 ? -1.417 7.196 15.017 1.00 97.75 181 PRO A C 1
ATOM 1378 O O . PRO A 1 181 ? -2.127 8.053 14.489 1.00 97.75 181 PRO A O 1
ATOM 1381 N N . LEU A 1 182 ? -1.256 5.988 14.458 1.00 98.19 182 LEU A N 1
ATOM 1382 C CA . LEU A 1 182 ? -1.900 5.611 13.190 1.00 98.19 182 LEU A CA 1
ATOM 1383 C C . LEU A 1 182 ? -3.428 5.641 13.284 1.00 98.19 182 LEU A C 1
ATOM 1385 O O . LEU A 1 182 ? -4.093 6.183 12.397 1.00 98.19 182 LEU A O 1
ATOM 1389 N N . PHE A 1 183 ? -3.991 5.080 14.354 1.00 98.50 183 PHE A N 1
ATOM 1390 C CA . PHE A 1 183 ? -5.435 5.069 14.566 1.00 98.50 183 PHE A CA 1
ATOM 1391 C C . PHE A 1 183 ? -5.982 6.480 14.793 1.00 98.50 183 PHE A C 1
ATOM 1393 O O . PHE A 1 183 ? -6.992 6.835 14.184 1.00 98.50 183 PHE A O 1
ATOM 1400 N N . ASN A 1 184 ? -5.281 7.320 15.563 1.00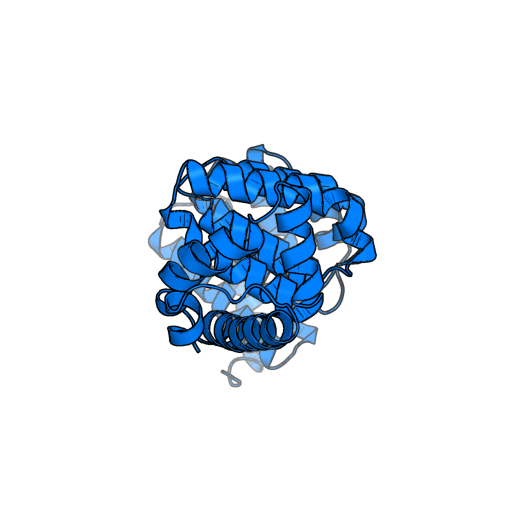 98.00 184 ASN A N 1
ATOM 1401 C CA . ASN A 1 184 ? -5.643 8.731 15.711 1.00 98.00 184 ASN A CA 1
ATOM 1402 C C . ASN A 1 184 ? -5.670 9.461 14.359 1.00 98.00 184 ASN A C 1
ATOM 1404 O O . ASN A 1 184 ? -6.672 10.094 14.032 1.00 98.00 184 ASN A O 1
ATOM 1408 N N . LEU A 1 185 ? -4.636 9.303 13.522 1.00 98.44 185 LEU A N 1
ATOM 1409 C CA . LEU A 1 185 ? -4.599 9.893 12.177 1.00 98.44 185 LEU A CA 1
ATOM 1410 C C . LEU A 1 185 ? -5.775 9.428 11.303 1.00 98.44 185 LEU A C 1
ATOM 1412 O O . LEU A 1 185 ? -6.406 10.247 10.630 1.00 98.44 185 LEU A O 1
ATOM 1416 N N . CYS A 1 186 ? -6.106 8.133 11.332 1.00 98.44 186 CYS A N 1
ATOM 1417 C CA . CYS A 1 186 ? -7.245 7.581 10.595 1.00 98.44 186 CYS A CA 1
ATOM 1418 C C . CYS A 1 186 ? -8.574 8.201 11.049 1.00 98.44 186 CYS A C 1
ATOM 1420 O O . CYS A 1 186 ? -9.404 8.566 10.216 1.00 98.44 186 CYS A O 1
ATOM 1422 N N . LEU A 1 187 ? -8.773 8.353 12.359 1.00 98.19 187 LEU A N 1
ATOM 1423 C CA . LEU A 1 187 ? -9.993 8.922 12.927 1.00 98.19 187 LEU A CA 1
ATOM 1424 C C . LEU A 1 187 ? -10.114 10.422 12.652 1.00 98.19 187 LEU A C 1
ATOM 1426 O O . LEU A 1 187 ? -11.174 10.869 12.213 1.00 98.19 187 LEU A O 1
ATOM 1430 N N . THR A 1 188 ? -9.033 11.189 12.809 1.00 98.00 188 THR A N 1
ATOM 1431 C CA . THR A 1 188 ? -8.993 12.601 12.401 1.00 98.00 188 THR A CA 1
ATOM 1432 C C . THR A 1 188 ? -9.326 12.737 10.918 1.00 98.00 188 THR A C 1
ATOM 1434 O O . THR A 1 188 ? -10.097 13.612 10.514 1.00 98.00 188 THR A O 1
ATOM 1437 N N . ARG A 1 189 ? -8.797 11.838 10.078 1.00 98.12 189 ARG A N 1
ATOM 1438 C CA . ARG A 1 189 ? -9.110 11.849 8.653 1.00 98.12 189 ARG A CA 1
ATOM 1439 C C . ARG A 1 189 ? -10.584 11.561 8.388 1.00 98.12 189 ARG A C 1
ATOM 1441 O O . ARG A 1 189 ? -11.197 12.261 7.586 1.00 98.12 189 ARG A O 1
ATOM 1448 N N . LEU A 1 190 ? -11.148 10.567 9.065 1.00 97.56 190 LEU A N 1
ATOM 1449 C CA . LEU A 1 190 ? -12.550 10.184 8.940 1.00 97.56 190 LEU A CA 1
ATOM 1450 C C . LEU A 1 190 ? -13.503 11.313 9.354 1.00 97.56 190 LEU A C 1
ATOM 1452 O O . LEU A 1 190 ? -14.495 11.555 8.666 1.00 97.56 190 LEU A O 1
ATOM 1456 N N . GLN A 1 191 ? -13.181 12.033 10.431 1.00 96.00 191 GLN A N 1
ATOM 1457 C CA . GLN A 1 191 ? -13.932 13.210 10.877 1.00 96.00 191 GLN A CA 1
ATOM 1458 C C . GLN A 1 191 ? -13.958 14.300 9.794 1.00 96.00 191 GLN A C 1
ATOM 1460 O O . GLN A 1 191 ? -15.015 14.863 9.506 1.00 96.00 191 GLN A O 1
ATOM 1465 N N . ASN A 1 192 ? -12.819 14.540 9.137 1.00 96.19 192 ASN A N 1
ATOM 1466 C CA . ASN A 1 192 ? -12.674 15.566 8.099 1.00 96.19 192 ASN A CA 1
ATOM 1467 C C . ASN A 1 192 ? -13.205 15.139 6.718 1.00 96.19 192 ASN A C 1
ATOM 1469 O O . ASN A 1 192 ? -13.598 15.978 5.902 1.00 96.19 192 ASN A O 1
ATOM 1473 N N . ASN A 1 193 ? -13.195 13.839 6.415 1.00 96.44 193 ASN A N 1
ATOM 1474 C CA . ASN A 1 193 ? -13.662 13.285 5.150 1.00 96.44 193 ASN A CA 1
ATOM 1475 C C . ASN A 1 193 ? -14.344 11.926 5.344 1.00 96.44 193 ASN A C 1
ATOM 1477 O O . ASN A 1 193 ? -13.726 10.882 5.156 1.00 96.44 193 ASN A O 1
ATOM 1481 N N . LYS A 1 194 ? -15.656 11.930 5.600 1.00 95.06 194 LYS A N 1
ATOM 1482 C CA . LYS A 1 194 ? -16.445 10.698 5.783 1.00 95.06 194 LYS A CA 1
ATOM 1483 C C . LYS A 1 194 ? -16.341 9.703 4.616 1.00 95.06 194 LYS A C 1
ATOM 1485 O O . LYS A 1 194 ? -16.461 8.504 4.836 1.00 95.06 194 LYS A O 1
ATOM 1490 N N . LYS A 1 195 ? -16.063 10.173 3.388 1.00 95.00 195 LYS A N 1
ATOM 1491 C CA . LYS A 1 195 ? -15.917 9.315 2.194 1.00 95.00 195 LYS A CA 1
ATOM 1492 C C . LYS A 1 195 ? -14.734 8.340 2.276 1.00 95.00 195 LYS A C 1
ATOM 1494 O O . LYS A 1 195 ? -14.724 7.356 1.549 1.00 95.00 195 LYS A O 1
ATOM 1499 N N . VAL A 1 196 ? -13.764 8.583 3.162 1.00 96.75 196 VAL A N 1
ATOM 1500 C CA . VAL A 1 196 ? -12.641 7.659 3.395 1.00 96.75 196 VAL A CA 1
ATOM 1501 C C . VAL A 1 196 ? -13.078 6.371 4.115 1.00 96.75 196 VAL A C 1
ATOM 1503 O O . VAL A 1 196 ? -12.326 5.398 4.136 1.00 96.75 196 VAL A O 1
ATOM 1506 N N . GLY A 1 197 ? -14.287 6.346 4.696 1.00 96.94 197 GLY A N 1
ATOM 1507 C CA . GLY A 1 197 ? -14.791 5.267 5.549 1.00 96.94 197 GLY A CA 1
ATOM 1508 C C . GLY A 1 197 ? -14.643 3.874 4.939 1.00 96.94 197 GLY A C 1
ATOM 1509 O O . GLY A 1 197 ? -14.033 3.011 5.560 1.00 96.94 197 GLY A O 1
ATOM 1510 N N . GLY A 1 198 ? -15.095 3.657 3.699 1.00 96.62 198 GLY A N 1
ATOM 1511 C CA . GLY A 1 198 ? -14.961 2.355 3.025 1.00 96.62 198 GLY A CA 1
ATOM 1512 C C . GLY A 1 198 ? -13.513 1.886 2.843 1.00 96.62 198 GLY A C 1
ATOM 1513 O O . GLY A 1 198 ? -13.212 0.695 2.972 1.00 96.62 198 GLY A O 1
ATOM 1514 N N . HIS A 1 199 ? -12.587 2.818 2.611 1.00 97.06 199 HIS A N 1
ATOM 1515 C CA . HIS A 1 199 ? -11.166 2.501 2.508 1.00 97.06 199 HIS A CA 1
ATOM 1516 C C . HIS A 1 199 ? -10.553 2.156 3.873 1.00 97.06 199 HIS A C 1
ATOM 1518 O O . HIS A 1 199 ? -9.798 1.185 3.966 1.00 97.06 199 HIS A O 1
ATOM 1524 N N . LEU A 1 200 ? -10.919 2.880 4.937 1.00 98.06 200 LEU A N 1
ATOM 1525 C CA . LEU A 1 200 ? -10.492 2.565 6.305 1.00 98.06 200 LEU A CA 1
ATOM 1526 C C . LEU A 1 200 ? -11.058 1.231 6.791 1.00 98.06 200 LEU A C 1
ATOM 1528 O O . LEU A 1 200 ? -10.309 0.426 7.333 1.00 98.06 200 LEU A O 1
ATOM 1532 N N . VAL A 1 201 ? -12.337 0.950 6.531 1.00 98.25 201 VAL A N 1
ATOM 1533 C CA . VAL A 1 201 ? -12.968 -0.339 6.855 1.00 98.25 201 VAL A CA 1
ATOM 1534 C C . VAL A 1 201 ? -12.231 -1.490 6.176 1.00 98.25 201 VAL A C 1
ATOM 1536 O O . VAL A 1 201 ? -11.973 -2.507 6.809 1.00 98.25 201 VAL A O 1
ATOM 1539 N N . SER A 1 202 ? -11.798 -1.322 4.925 1.00 97.75 202 SER A N 1
ATOM 1540 C CA . SER A 1 202 ? -10.988 -2.338 4.238 1.00 97.75 202 SER A CA 1
ATOM 1541 C C . SER A 1 202 ? -9.626 -2.568 4.919 1.00 97.75 202 SER A C 1
ATOM 1543 O O . SER A 1 202 ? -9.184 -3.712 5.070 1.00 97.75 202 SER A O 1
ATOM 1545 N N . ALA A 1 203 ? -8.960 -1.498 5.368 1.00 98.25 203 ALA A N 1
ATOM 1546 C CA . ALA A 1 203 ? -7.694 -1.595 6.097 1.00 98.25 203 ALA A CA 1
ATOM 1547 C C . ALA A 1 203 ? -7.880 -2.235 7.487 1.00 98.25 203 ALA A C 1
ATOM 1549 O O . ALA A 1 203 ? -7.156 -3.166 7.841 1.00 98.25 203 ALA A O 1
ATOM 1550 N N . TRP A 1 204 ? -8.889 -1.817 8.251 1.00 98.56 204 TRP A N 1
ATOM 1551 C CA . TRP A 1 204 ? -9.206 -2.387 9.562 1.00 98.56 204 TRP A CA 1
ATOM 1552 C C . TRP A 1 204 ? -9.719 -3.827 9.475 1.00 98.56 204 TRP A C 1
ATOM 1554 O O . TRP A 1 204 ? -9.414 -4.638 10.343 1.00 98.56 204 TRP A O 1
ATOM 1564 N N . ALA A 1 205 ? -10.414 -4.208 8.403 1.00 98.38 205 ALA A N 1
ATOM 1565 C CA . ALA A 1 205 ? -10.744 -5.607 8.145 1.00 98.38 205 ALA A CA 1
ATOM 1566 C C . ALA A 1 205 ? -9.489 -6.461 7.970 1.00 98.38 205 ALA A C 1
ATOM 1568 O O . ALA A 1 205 ? -9.447 -7.587 8.464 1.00 98.38 205 ALA A O 1
ATOM 1569 N N . THR A 1 206 ? -8.450 -5.920 7.336 1.00 98.19 206 THR A N 1
ATOM 1570 C CA . THR A 1 206 ? -7.152 -6.598 7.236 1.00 98.19 206 THR A CA 1
ATOM 1571 C C . THR A 1 206 ? -6.486 -6.708 8.611 1.00 98.19 206 THR A C 1
ATOM 1573 O O . THR A 1 206 ? -5.999 -7.782 8.962 1.00 98.19 206 THR A O 1
ATOM 1576 N N . PHE A 1 207 ? -6.556 -5.649 9.426 1.00 98.56 207 PHE A N 1
ATOM 1577 C CA . PHE A 1 207 ? -6.094 -5.650 10.818 1.00 98.56 207 PHE A CA 1
ATOM 1578 C C . PHE A 1 207 ? -6.774 -6.753 11.648 1.00 98.56 207 PHE A C 1
ATOM 1580 O O . PHE A 1 207 ? -6.092 -7.566 12.260 1.00 98.56 207 PHE A O 1
ATOM 1587 N N . VAL A 1 208 ? -8.108 -6.855 11.618 1.00 98.19 208 VAL A N 1
ATOM 1588 C CA . VAL A 1 208 ? -8.865 -7.919 12.314 1.00 98.19 208 VAL A CA 1
ATOM 1589 C C . VAL A 1 208 ? -8.501 -9.302 11.784 1.00 98.19 208 VAL A C 1
ATOM 1591 O O . VAL A 1 208 ? -8.377 -10.257 12.551 1.00 98.19 208 VAL A O 1
ATOM 1594 N N . GLY A 1 209 ? -8.308 -9.416 10.469 1.00 96.31 209 GLY A N 1
ATOM 1595 C CA . GLY A 1 209 ? -7.883 -10.649 9.819 1.00 96.31 209 GLY A CA 1
ATOM 1596 C C . GLY A 1 209 ? -6.556 -11.181 10.368 1.00 96.31 209 GLY A C 1
ATOM 1597 O O . GLY A 1 209 ? -6.429 -12.395 10.543 1.00 96.31 209 GLY A O 1
ATOM 1598 N N . ARG A 1 210 ? -5.605 -10.279 10.655 1.00 96.56 210 ARG A N 1
ATOM 1599 C CA . ARG A 1 210 ? -4.229 -10.604 11.062 1.00 96.56 210 ARG A CA 1
ATOM 1600 C C . ARG A 1 210 ? -3.993 -10.610 12.568 1.00 96.56 210 ARG A C 1
ATOM 1602 O O . ARG A 1 210 ? -3.263 -11.476 13.033 1.00 96.56 210 ARG A O 1
ATOM 1609 N N . TYR A 1 211 ? -4.600 -9.685 13.303 1.00 97.19 211 TYR A N 1
ATOM 1610 C CA . TYR A 1 211 ? -4.325 -9.442 14.724 1.00 97.19 211 TYR A CA 1
ATOM 1611 C C . TYR A 1 211 ? -5.527 -9.711 15.641 1.00 97.19 211 TYR A C 1
ATOM 1613 O O . TYR A 1 211 ? -5.377 -9.748 16.859 1.00 97.19 211 TYR A O 1
ATOM 1621 N N . GLY A 1 212 ? -6.715 -9.925 15.070 1.00 95.25 212 GLY A N 1
ATOM 1622 C CA . GLY A 1 212 ? -7.929 -10.267 15.808 1.00 95.25 212 GLY A CA 1
ATOM 1623 C C . GLY A 1 212 ? -8.846 -9.081 16.123 1.00 95.25 212 GLY A C 1
ATOM 1624 O O . GLY A 1 212 ? -8.456 -7.914 16.090 1.00 95.25 212 GLY A O 1
ATOM 1625 N N . ALA A 1 213 ? -10.105 -9.410 16.423 1.00 95.38 213 ALA A N 1
ATOM 1626 C CA . ALA A 1 213 ? -11.164 -8.444 16.715 1.00 95.38 213 ALA A CA 1
ATOM 1627 C C . ALA A 1 213 ? -10.901 -7.663 18.012 1.00 95.38 213 ALA A C 1
ATOM 1629 O O . ALA A 1 213 ? -10.986 -6.437 18.013 1.00 95.38 213 ALA A O 1
ATOM 1630 N N . ALA A 1 214 ? -10.502 -8.361 19.083 1.00 93.31 214 ALA A N 1
ATOM 1631 C CA . ALA A 1 214 ? -10.199 -7.742 20.373 1.00 93.31 214 ALA A CA 1
ATOM 1632 C C . ALA A 1 214 ? -9.111 -6.666 20.251 1.00 93.31 214 ALA A C 1
ATOM 1634 O O . ALA A 1 214 ? -9.280 -5.568 20.769 1.00 93.31 214 ALA A O 1
ATOM 1635 N N . ALA A 1 215 ? -8.047 -6.941 19.486 1.00 95.62 215 ALA A N 1
ATOM 1636 C CA . ALA A 1 215 ? -6.977 -5.978 19.253 1.00 95.62 215 ALA A CA 1
ATOM 1637 C C . ALA A 1 215 ? -7.492 -4.693 18.583 1.00 95.62 215 ALA A C 1
ATOM 1639 O O . ALA A 1 215 ? -7.098 -3.604 18.994 1.00 95.62 215 ALA A O 1
ATOM 1640 N N . LEU A 1 216 ? -8.391 -4.800 17.592 1.00 97.19 216 LEU A N 1
ATOM 1641 C CA . LEU A 1 216 ? -8.982 -3.627 16.937 1.00 97.19 216 LEU A CA 1
ATOM 1642 C C . LEU A 1 216 ? -9.824 -2.815 17.930 1.00 97.19 216 LEU A C 1
ATOM 1644 O O . LEU A 1 216 ? -9.654 -1.601 18.028 1.00 97.19 216 LEU A O 1
ATOM 1648 N N . CYS A 1 217 ? -10.705 -3.483 18.679 1.00 95.31 217 CYS A N 1
ATOM 1649 C CA . CYS A 1 217 ? -11.547 -2.826 19.675 1.00 95.31 217 CYS A CA 1
ATOM 1650 C C . CYS A 1 217 ? -10.696 -2.115 20.733 1.00 95.31 217 CYS A C 1
ATOM 1652 O O . CYS A 1 217 ? -10.951 -0.952 21.029 1.00 95.31 217 CYS A O 1
ATOM 1654 N N . SER A 1 218 ? -9.631 -2.753 21.230 1.00 95.00 218 SER A N 1
ATOM 1655 C CA . SER A 1 218 ? -8.707 -2.135 22.184 1.00 95.00 218 SER A CA 1
ATOM 1656 C C . SER A 1 218 ? -8.028 -0.877 21.638 1.00 95.00 218 SER A C 1
ATOM 1658 O O . SER A 1 218 ? -7.841 0.064 22.403 1.00 95.00 218 SER A O 1
ATOM 1660 N N . GLN A 1 219 ? -7.693 -0.812 20.340 1.00 97.00 219 GLN A N 1
ATOM 1661 C CA . GLN A 1 219 ? -7.141 0.417 19.749 1.00 97.00 219 GLN A CA 1
ATOM 1662 C C . GLN A 1 219 ? -8.144 1.574 19.792 1.00 97.00 219 GLN A C 1
ATOM 1664 O O . GLN A 1 219 ? -7.759 2.704 20.079 1.00 97.00 219 GLN A O 1
ATOM 1669 N N . PHE A 1 220 ? -9.428 1.312 19.533 1.00 96.81 220 PHE A N 1
ATOM 1670 C CA . PHE A 1 220 ? -10.456 2.350 19.618 1.00 96.81 220 PHE A CA 1
ATOM 1671 C C . PHE A 1 220 ? -10.770 2.740 21.066 1.00 96.81 220 PHE A C 1
ATOM 1673 O O . PHE A 1 220 ? -10.819 3.927 21.378 1.00 96.81 220 PHE A O 1
ATOM 1680 N N . GLU A 1 221 ? -10.923 1.768 21.963 1.00 94.94 221 GLU A N 1
ATOM 1681 C CA . GLU A 1 221 ? -11.224 2.028 23.377 1.00 94.94 221 GLU A CA 1
ATOM 1682 C C . GLU A 1 221 ? -10.092 2.777 24.096 1.00 94.94 221 GLU A C 1
ATOM 1684 O O . GLU A 1 221 ? -10.358 3.617 24.953 1.00 94.94 221 GLU A O 1
ATOM 1689 N N . ALA A 1 222 ? -8.831 2.545 23.710 1.00 95.12 222 ALA A N 1
ATOM 1690 C CA . ALA A 1 222 ? -7.688 3.286 24.244 1.00 95.12 222 ALA A CA 1
ATOM 1691 C C . ALA A 1 222 ? -7.709 4.784 23.886 1.00 95.12 222 ALA A C 1
ATOM 1693 O O . ALA A 1 222 ? -7.089 5.585 24.582 1.00 95.12 222 ALA A O 1
ATOM 1694 N N . ILE A 1 223 ? -8.402 5.170 22.809 1.00 95.50 223 ILE A N 1
ATOM 1695 C CA . ILE A 1 223 ? -8.549 6.574 22.405 1.00 95.50 223 ILE A CA 1
ATOM 1696 C C . ILE A 1 223 ? -9.679 7.228 23.197 1.00 95.50 223 ILE A C 1
ATOM 1698 O O . ILE A 1 223 ? -9.506 8.320 23.735 1.00 95.50 223 ILE A O 1
ATOM 1702 N N . GLN A 1 224 ? -10.838 6.571 23.267 1.00 92.31 224 GLN A N 1
ATOM 1703 C CA . GLN A 1 224 ? -11.967 7.033 24.064 1.00 92.31 224 GLN A CA 1
ATOM 1704 C C . GLN A 1 224 ? -12.896 5.857 24.412 1.00 92.31 224 GLN A C 1
ATOM 1706 O O . GLN A 1 224 ? -13.264 5.102 23.508 1.00 92.31 224 GLN A O 1
ATOM 1711 N N . PRO A 1 225 ? -13.366 5.746 25.671 1.00 94.06 225 PRO A N 1
ATOM 1712 C CA . PRO A 1 225 ? -14.357 4.745 26.048 1.00 94.06 225 PRO A CA 1
ATOM 1713 C C . PRO A 1 225 ? -15.626 4.806 25.184 1.00 94.06 225 PRO A C 1
ATOM 1715 O O . PRO A 1 225 ? -16.207 5.877 24.988 1.00 94.06 225 PRO A O 1
ATOM 1718 N N . GLY A 1 226 ? -16.067 3.653 24.679 1.00 91.56 226 GLY A N 1
ATOM 1719 C CA . GLY A 1 226 ? -17.245 3.497 23.821 1.00 91.56 226 GLY A CA 1
ATOM 1720 C C . GLY A 1 226 ? -17.008 3.830 22.344 1.00 91.56 226 GLY A C 1
ATOM 1721 O O . GLY A 1 226 ? -17.940 3.735 21.534 1.00 91.56 226 GLY A O 1
ATOM 1722 N N . LEU A 1 227 ? -15.782 4.207 21.963 1.00 93.62 227 LEU A N 1
ATOM 1723 C CA . LEU A 1 227 ? -15.455 4.527 20.579 1.00 93.62 227 LEU A CA 1
ATOM 1724 C C . LEU A 1 227 ? -15.574 3.304 19.668 1.00 93.62 227 LEU A C 1
ATOM 1726 O O . LEU A 1 227 ? -16.032 3.459 18.535 1.00 93.62 227 LEU A O 1
ATOM 1730 N N . ALA A 1 228 ? -15.230 2.099 20.142 1.00 93.31 228 ALA A N 1
ATOM 1731 C CA . ALA A 1 228 ? -15.338 0.893 19.324 1.00 93.31 228 ALA A CA 1
ATOM 1732 C C . ALA A 1 228 ? -16.791 0.662 18.886 1.00 93.31 228 ALA A C 1
ATOM 1734 O O . ALA A 1 228 ? -17.056 0.487 17.698 1.00 93.31 228 ALA A O 1
ATOM 1735 N N . ASN A 1 229 ? -17.747 0.782 19.812 1.00 90.50 229 ASN A N 1
ATOM 1736 C CA . ASN A 1 229 ? -19.175 0.636 19.515 1.00 90.50 229 ASN A CA 1
ATOM 1737 C C . ASN A 1 229 ? -19.674 1.675 18.506 1.00 90.50 229 ASN A C 1
ATOM 1739 O O . ASN A 1 229 ? -20.447 1.345 17.607 1.00 90.50 229 ASN A O 1
ATOM 1743 N N . MET A 1 230 ? -19.213 2.924 18.616 1.00 93.31 230 MET A N 1
ATOM 1744 C CA . MET A 1 230 ? -19.571 3.979 17.665 1.00 93.31 230 MET A CA 1
ATOM 1745 C C . MET A 1 230 ? -19.012 3.692 16.266 1.00 93.31 230 MET A C 1
ATOM 1747 O O . MET A 1 230 ? -19.746 3.785 15.278 1.00 93.31 230 MET A O 1
ATOM 1751 N N . ILE A 1 231 ? -17.732 3.315 16.175 1.00 95.38 231 ILE A N 1
ATOM 1752 C CA . ILE A 1 231 ? -17.084 3.004 14.898 1.00 95.38 231 ILE A CA 1
ATOM 1753 C C . ILE A 1 231 ? -17.737 1.788 14.247 1.00 95.38 231 ILE A C 1
ATOM 1755 O O . ILE A 1 231 ? -18.063 1.852 13.066 1.00 95.38 231 ILE A O 1
ATOM 1759 N N . LEU A 1 232 ? -17.981 0.711 14.989 1.00 94.19 232 LEU A N 1
ATOM 1760 C CA . LEU A 1 232 ? -18.593 -0.497 14.439 1.00 94.19 232 LEU A CA 1
ATOM 1761 C C . LEU A 1 232 ? -20.056 -0.260 14.041 1.00 94.19 232 LEU A C 1
ATOM 1763 O O . LEU A 1 232 ? -20.441 -0.538 12.907 1.00 94.19 232 LEU A O 1
ATOM 1767 N N . GLY A 1 233 ? -20.849 0.341 14.930 1.00 90.12 233 GLY A N 1
ATOM 1768 C CA . GLY A 1 233 ? -22.279 0.563 14.717 1.00 90.12 233 GLY A CA 1
ATOM 1769 C C . GLY A 1 233 ? -22.624 1.587 13.637 1.00 90.12 233 GLY A C 1
ATOM 1770 O O . GLY A 1 233 ? -23.702 1.503 13.060 1.00 90.12 233 GLY A O 1
ATOM 1771 N N . ARG A 1 234 ? -21.741 2.557 13.368 1.00 91.25 234 ARG A N 1
ATOM 1772 C CA . ARG A 1 234 ? -21.986 3.606 12.365 1.00 91.25 234 ARG A CA 1
ATOM 1773 C C . ARG A 1 234 ? -21.026 3.494 11.195 1.00 91.25 234 ARG A C 1
ATOM 1775 O O . ARG A 1 234 ? -21.425 3.222 10.076 1.00 91.25 234 ARG A O 1
ATOM 1782 N N . VAL A 1 235 ? -19.731 3.667 11.441 1.00 95.19 235 VAL A N 1
ATOM 1783 C CA . VAL A 1 235 ? -18.745 3.779 10.356 1.00 95.19 235 VAL A CA 1
ATOM 1784 C C . VAL A 1 235 ? -18.595 2.459 9.611 1.00 95.19 235 VAL A C 1
ATOM 1786 O O . VAL A 1 235 ? -18.659 2.443 8.384 1.00 95.19 235 VAL A O 1
ATOM 1789 N N . TRP A 1 236 ? -18.395 1.359 10.331 1.00 96.44 236 TRP A N 1
ATOM 1790 C CA . TRP A 1 236 ? -18.225 0.052 9.716 1.00 96.44 236 TRP A CA 1
ATOM 1791 C C . TRP A 1 236 ? -19.511 -0.401 9.038 1.00 96.44 236 TRP A C 1
ATOM 1793 O O . TRP A 1 236 ? -19.469 -0.753 7.861 1.00 96.44 236 TRP A O 1
ATOM 1803 N N . ALA A 1 237 ? -20.641 -0.338 9.747 1.00 93.94 237 ALA A N 1
ATOM 1804 C CA . ALA A 1 237 ? -21.932 -0.753 9.214 1.00 93.94 237 ALA A CA 1
ATOM 1805 C C . ALA A 1 237 ? -22.329 0.016 7.942 1.00 93.94 237 ALA A C 1
ATOM 1807 O O . ALA A 1 237 ? -22.671 -0.606 6.938 1.00 93.94 237 ALA A O 1
ATOM 1808 N N . ASP A 1 238 ? -22.181 1.345 7.937 1.00 95.06 238 ASP A N 1
ATOM 1809 C CA . ASP A 1 238 ? -22.570 2.182 6.796 1.00 95.06 238 ASP A CA 1
ATOM 1810 C C . ASP A 1 238 ? -21.676 1.961 5.563 1.00 95.06 238 ASP A C 1
ATOM 1812 O O . ASP A 1 238 ? -22.106 2.170 4.428 1.00 95.06 238 ASP A O 1
ATOM 1816 N N . ASN A 1 239 ? -20.410 1.572 5.759 1.00 96.12 239 ASN A N 1
ATOM 1817 C CA . ASN A 1 239 ? -19.425 1.519 4.675 1.00 96.12 239 ASN A CA 1
ATOM 1818 C C . ASN A 1 239 ? -19.112 0.101 4.182 1.00 96.12 239 ASN A C 1
ATOM 1820 O O . ASN A 1 239 ? -18.723 -0.051 3.023 1.00 96.12 239 ASN A O 1
ATOM 1824 N N . ALA A 1 240 ? -19.269 -0.931 5.015 1.00 94.75 240 ALA A N 1
ATOM 1825 C CA . ALA A 1 240 ? -18.956 -2.313 4.653 1.00 94.75 240 ALA A CA 1
ATOM 1826 C C . ALA A 1 240 ? -19.693 -2.807 3.387 1.00 94.75 240 ALA A C 1
ATOM 1828 O O . ALA A 1 240 ? -19.028 -3.399 2.530 1.00 94.75 240 ALA A O 1
ATOM 1829 N N . PRO A 1 241 ? -20.998 -2.515 3.176 1.00 93.44 241 PRO A N 1
ATOM 1830 C CA . PRO A 1 241 ? -21.703 -2.916 1.953 1.00 93.44 241 PRO A CA 1
ATOM 1831 C C . PRO A 1 241 ? -21.150 -2.267 0.676 1.00 93.44 241 PRO A C 1
ATOM 1833 O O . PRO A 1 241 ? -21.258 -2.841 -0.407 1.00 93.44 241 PRO A O 1
ATOM 1836 N N . GLY A 1 242 ? -20.551 -1.076 0.797 1.00 91.75 242 GLY A N 1
ATOM 1837 C CA . GLY A 1 242 ? -19.998 -0.303 -0.318 1.00 91.75 242 GLY A CA 1
ATOM 1838 C C . GLY A 1 242 ? -18.571 -0.688 -0.718 1.00 91.75 242 GLY A C 1
ATOM 1839 O O . GLY A 1 242 ? -18.040 -0.135 -1.683 1.00 91.75 242 GLY A O 1
ATOM 1840 N N . VAL A 1 243 ? -17.926 -1.616 -0.002 1.00 92.44 243 VAL A N 1
ATOM 1841 C CA . VAL A 1 243 ? -16.560 -2.052 -0.319 1.00 92.44 243 VAL A CA 1
ATOM 1842 C C . VAL A 1 243 ? -16.548 -2.866 -1.614 1.00 92.44 243 VAL A C 1
ATOM 1844 O O . VAL A 1 243 ? -17.184 -3.915 -1.734 1.00 92.44 243 VAL A O 1
ATOM 1847 N N . SER A 1 244 ? -15.785 -2.383 -2.595 1.00 88.06 244 SER A N 1
ATOM 1848 C CA . SER A 1 244 ? -15.667 -2.987 -3.919 1.00 88.06 244 SER A CA 1
ATOM 1849 C C . SER A 1 244 ? -14.462 -3.931 -4.039 1.00 88.06 244 SER A C 1
ATOM 1851 O O . SER A 1 244 ? -13.479 -3.848 -3.301 1.00 88.06 244 SER A O 1
ATOM 1853 N N . GLY A 1 245 ? -14.540 -4.847 -5.008 1.00 88.75 245 GLY A N 1
ATOM 1854 C CA . GLY A 1 245 ? -13.515 -5.860 -5.265 1.00 88.75 245 GLY A CA 1
ATOM 1855 C C . GLY A 1 245 ? -13.727 -7.154 -4.477 1.00 88.75 245 GLY A C 1
ATOM 1856 O O . GLY A 1 245 ? -14.170 -7.151 -3.332 1.00 88.75 245 GLY A O 1
ATOM 1857 N N . VAL A 1 246 ? -13.388 -8.286 -5.100 1.00 90.19 246 VAL A N 1
ATOM 1858 C CA . VAL A 1 246 ? -13.658 -9.625 -4.545 1.00 90.19 246 VAL A CA 1
ATOM 1859 C C . VAL A 1 246 ? -12.903 -9.860 -3.235 1.00 90.19 246 VAL A C 1
ATOM 1861 O O . VAL A 1 246 ? -13.504 -10.254 -2.238 1.00 90.19 246 VAL A O 1
ATOM 1864 N N . LEU A 1 247 ? -11.592 -9.598 -3.222 1.00 89.94 247 LEU A N 1
ATOM 1865 C CA . LEU A 1 247 ? -10.757 -9.831 -2.040 1.00 89.94 247 LEU A CA 1
ATOM 1866 C C . LEU A 1 247 ? -11.081 -8.870 -0.882 1.00 89.94 247 LEU A C 1
ATOM 1868 O O . LEU A 1 247 ? -11.352 -9.379 0.203 1.00 89.94 247 LEU A O 1
ATOM 1872 N N . PRO A 1 248 ? -11.130 -7.530 -1.063 1.00 91.75 248 PRO A N 1
ATOM 1873 C CA . PRO A 1 248 ? -11.496 -6.619 0.026 1.00 91.75 248 PRO A CA 1
ATOM 1874 C C . PRO A 1 248 ? -12.874 -6.924 0.615 1.00 91.75 248 PRO A C 1
ATOM 1876 O O . PRO A 1 248 ? -13.006 -7.002 1.834 1.00 91.75 248 PRO A O 1
ATOM 1879 N N . ARG A 1 249 ? -13.879 -7.192 -0.232 1.00 93.69 249 ARG A N 1
ATOM 1880 C CA . ARG A 1 249 ? -15.228 -7.550 0.224 1.00 93.69 249 ARG A CA 1
ATOM 1881 C C . ARG A 1 249 ? -15.226 -8.837 1.046 1.00 93.69 249 ARG A C 1
ATOM 1883 O O . ARG A 1 249 ? -15.832 -8.876 2.112 1.00 93.69 249 ARG A O 1
ATOM 1890 N N . LYS A 1 250 ? -14.502 -9.871 0.602 1.00 95.12 250 LYS A N 1
ATOM 1891 C CA . LYS A 1 250 ? -14.352 -11.122 1.362 1.00 95.12 250 LYS A CA 1
ATOM 1892 C C . LYS A 1 250 ? -13.697 -10.880 2.726 1.00 95.12 250 LYS A C 1
ATOM 1894 O O . LYS A 1 250 ? -14.188 -11.397 3.726 1.00 95.12 250 LYS A O 1
ATOM 1899 N N . THR A 1 251 ? -12.627 -10.088 2.779 1.00 95.19 251 THR A N 1
ATOM 1900 C CA . THR A 1 251 ? -11.945 -9.744 4.037 1.00 95.19 251 THR A CA 1
ATOM 1901 C C . THR A 1 251 ? -12.876 -8.993 4.987 1.00 95.19 251 THR A C 1
ATOM 1903 O O . THR A 1 251 ? -12.953 -9.347 6.158 1.00 95.19 251 THR A O 1
ATOM 1906 N N . VAL A 1 252 ? -13.629 -8.006 4.492 1.00 96.81 252 VAL A N 1
ATOM 1907 C CA . VAL A 1 252 ? -14.587 -7.239 5.304 1.00 96.81 252 VAL A CA 1
ATOM 1908 C C . VAL A 1 252 ? -15.685 -8.134 5.868 1.00 96.81 252 VAL A C 1
ATOM 1910 O O . VAL A 1 252 ? -15.953 -8.048 7.061 1.00 96.81 252 VAL A O 1
ATOM 1913 N N . LEU A 1 253 ? -16.269 -9.034 5.072 1.00 94.06 253 LEU A N 1
ATOM 1914 C CA . LEU A 1 253 ? -17.303 -9.963 5.548 1.00 94.06 253 LEU A CA 1
ATOM 1915 C C . LEU A 1 253 ? -16.779 -10.889 6.654 1.00 94.06 253 LEU A C 1
ATOM 1917 O O . LEU A 1 253 ? -17.371 -10.969 7.729 1.00 94.06 253 LEU A O 1
ATOM 1921 N N . ILE A 1 254 ? -15.628 -11.533 6.428 1.00 95.19 254 ILE A N 1
ATOM 1922 C CA . ILE A 1 254 ? -15.015 -12.436 7.417 1.00 95.19 254 ILE A CA 1
ATOM 1923 C C . ILE A 1 254 ? -14.677 -11.677 8.706 1.00 95.19 254 ILE A C 1
ATOM 1925 O O . ILE A 1 254 ? -14.939 -12.167 9.804 1.00 95.19 254 ILE A O 1
ATOM 1929 N N . SER A 1 255 ? -14.111 -10.477 8.589 1.00 96.56 255 SER A N 1
ATOM 1930 C CA . SER A 1 255 ? -13.761 -9.659 9.749 1.00 96.56 255 SER A CA 1
ATOM 1931 C C . SER A 1 255 ? -14.991 -9.120 10.481 1.00 96.56 255 SER A C 1
ATOM 1933 O O . SER A 1 255 ? -14.961 -9.053 11.704 1.00 96.56 255 SER A O 1
ATOM 1935 N N . SER A 1 256 ? -16.085 -8.819 9.775 1.00 94.44 256 SER A N 1
ATOM 1936 C CA . SER A 1 256 ? -17.363 -8.418 10.387 1.00 94.44 256 SER A CA 1
ATOM 1937 C C . SER A 1 256 ? -17.947 -9.554 11.228 1.00 94.44 256 SER A C 1
ATOM 1939 O O . SER A 1 256 ? -18.298 -9.338 12.384 1.00 94.44 256 SER A O 1
ATOM 1941 N N . ALA A 1 257 ? -17.944 -10.786 10.706 1.00 92.75 257 ALA A N 1
ATOM 1942 C CA . ALA A 1 257 ? -18.376 -11.962 11.460 1.00 92.75 257 ALA A CA 1
ATOM 1943 C C . ALA A 1 257 ? -17.514 -12.199 12.715 1.00 92.75 257 ALA A C 1
ATOM 1945 O O . ALA A 1 257 ? -18.041 -12.480 13.790 1.00 92.75 257 ALA A O 1
ATOM 1946 N N . ARG A 1 258 ? -16.187 -12.031 12.610 1.00 93.19 258 ARG A N 1
ATOM 1947 C CA . ARG A 1 258 ? -15.273 -12.129 13.764 1.00 93.19 258 ARG A CA 1
ATOM 1948 C C . ARG A 1 258 ? -15.526 -11.045 14.812 1.00 93.19 258 ARG A C 1
ATOM 1950 O O . ARG A 1 258 ? -15.431 -11.332 16.001 1.00 93.19 258 ARG A O 1
ATOM 1957 N N . LEU A 1 259 ? -15.821 -9.819 14.381 1.00 92.56 259 LEU A N 1
ATOM 1958 C CA . LEU A 1 259 ? -16.156 -8.712 15.276 1.00 92.56 259 LEU A CA 1
ATOM 1959 C C . LEU A 1 259 ? -17.467 -8.985 16.017 1.00 92.56 259 LEU A C 1
ATOM 1961 O O . LEU A 1 259 ? -17.490 -8.860 17.235 1.00 92.56 259 LEU A O 1
ATOM 1965 N N . LEU A 1 260 ? -18.514 -9.443 15.323 1.00 87.81 260 LEU A N 1
ATOM 1966 C CA . LEU A 1 260 ? -19.771 -9.833 15.970 1.00 87.81 260 LEU A CA 1
ATOM 1967 C C . LEU A 1 260 ? -19.574 -10.946 17.002 1.00 87.81 260 LEU A C 1
ATOM 1969 O O . LEU A 1 260 ? -20.074 -10.832 18.117 1.00 87.81 260 LEU A O 1
ATOM 1973 N N . ALA A 1 261 ? -18.818 -11.991 16.657 1.00 86.19 261 ALA A N 1
ATOM 1974 C CA . ALA A 1 261 ? -18.551 -13.097 17.574 1.00 86.19 261 ALA A CA 1
ATOM 1975 C C . ALA A 1 261 ? -17.821 -12.626 18.843 1.00 86.19 261 ALA A C 1
ATOM 1977 O O . ALA A 1 261 ? -18.255 -12.935 19.947 1.00 86.19 261 ALA A O 1
ATOM 1978 N N . ALA A 1 262 ? -16.768 -11.816 18.694 1.00 82.75 262 ALA A N 1
ATOM 1979 C CA . ALA A 1 262 ? -16.013 -11.282 19.829 1.00 82.75 262 ALA A CA 1
ATOM 1980 C C . ALA A 1 262 ? -16.843 -10.336 20.717 1.00 82.75 262 ALA A C 1
ATOM 1982 O O . ALA A 1 262 ? -16.566 -10.197 21.905 1.00 82.75 262 ALA A O 1
ATOM 1983 N N . MET A 1 263 ? -17.852 -9.671 20.150 1.00 71.88 263 MET A N 1
ATOM 1984 C CA . MET A 1 263 ? -18.732 -8.765 20.889 1.00 71.88 263 MET A CA 1
ATOM 1985 C C . MET A 1 263 ? -19.906 -9.475 21.558 1.00 71.88 263 MET A C 1
ATOM 1987 O O . MET A 1 263 ? -20.377 -8.990 22.578 1.00 71.88 263 MET A O 1
ATOM 1991 N N . ALA A 1 264 ? -20.360 -10.624 21.048 1.00 66.25 264 ALA A N 1
ATOM 1992 C CA . ALA A 1 264 ? -21.380 -11.441 21.715 1.00 66.25 264 ALA A CA 1
ATOM 1993 C C . ALA A 1 264 ? -20.915 -11.952 23.093 1.00 66.25 264 ALA A C 1
ATOM 1995 O O . ALA A 1 264 ? -21.730 -12.238 23.966 1.00 66.25 264 ALA A O 1
ATOM 1996 N N . GLU A 1 265 ? -19.600 -12.025 23.300 1.00 61.25 265 GLU A N 1
ATOM 1997 C CA . GLU A 1 265 ? -18.969 -12.355 24.580 1.00 61.25 265 GLU A CA 1
ATOM 1998 C C . GLU A 1 265 ? -18.889 -11.146 25.540 1.00 61.25 265 GLU A C 1
ATOM 2000 O O . GLU A 1 265 ? -18.537 -11.310 26.709 1.00 61.25 265 GLU A O 1
ATOM 2005 N N . GLN A 1 266 ? -19.236 -9.932 25.085 1.00 57.06 266 GLN A N 1
ATOM 2006 C CA . GLN A 1 266 ? -19.243 -8.700 25.879 1.00 57.06 266 GLN A CA 1
ATOM 2007 C C . GLN A 1 266 ? -20.683 -8.199 26.133 1.00 57.06 266 GLN A C 1
ATOM 2009 O O . GLN A 1 266 ? -21.514 -8.192 25.230 1.00 57.06 266 GLN A O 1
ATOM 2014 N N . PRO A 1 267 ? -21.014 -7.711 27.345 1.00 49.28 267 PRO A N 1
ATOM 2015 C CA . PRO A 1 267 ? -22.394 -7.375 27.726 1.00 49.28 267 PRO A CA 1
ATOM 2016 C C . PRO A 1 267 ? -22.993 -6.140 27.021 1.00 49.28 267 PRO A C 1
ATOM 2018 O O . PRO A 1 267 ? -24.182 -5.868 27.177 1.00 49.28 267 PRO A O 1
ATOM 2021 N N . ALA A 1 268 ? -22.205 -5.384 26.249 1.00 54.72 268 ALA A N 1
ATOM 2022 C CA . ALA A 1 268 ? -22.650 -4.206 25.506 1.00 54.72 268 ALA A CA 1
ATOM 2023 C C . ALA A 1 268 ? -22.710 -4.517 23.999 1.00 54.72 268 ALA A C 1
ATOM 2025 O O . ALA A 1 268 ? -21.733 -4.340 23.275 1.00 54.72 268 ALA A O 1
ATOM 2026 N N . CYS A 1 269 ? -23.866 -5.000 23.542 1.00 48.31 269 CYS A N 1
ATOM 2027 C CA . CYS A 1 269 ? -24.123 -5.333 22.141 1.00 48.31 269 CYS A CA 1
ATOM 2028 C C . CYS A 1 269 ? -24.076 -4.067 21.253 1.00 48.31 269 CYS A C 1
ATOM 2030 O O . CYS A 1 269 ? -24.657 -3.043 21.636 1.00 48.31 269 CYS A O 1
ATOM 2032 N N . PRO A 1 270 ? -23.421 -4.087 20.075 1.00 56.38 270 PRO A N 1
ATOM 2033 C CA . PRO A 1 270 ? -23.539 -2.991 19.122 1.00 56.38 270 PRO A CA 1
ATOM 2034 C C . PRO A 1 270 ? -24.980 -2.909 18.596 1.00 56.38 270 PRO A C 1
ATOM 2036 O O . PRO A 1 270 ? -25.694 -3.906 18.532 1.00 56.38 270 PRO A O 1
ATOM 2039 N N . GLY A 1 271 ? -25.421 -1.702 18.232 1.00 56.09 271 GLY A N 1
ATOM 2040 C CA . GLY A 1 271 ? -26.788 -1.475 17.752 1.00 56.09 271 GLY A CA 1
ATOM 2041 C C . GLY A 1 271 ? -27.159 -2.355 16.550 1.00 56.09 271 GLY A C 1
ATOM 2042 O O . GLY A 1 271 ? -26.288 -2.763 15.781 1.00 56.09 271 GLY A O 1
ATOM 2043 N N . GLU A 1 272 ? -28.463 -2.592 16.366 1.00 58.28 272 GLU A N 1
ATOM 2044 C CA . GLU A 1 272 ? -29.060 -3.487 15.351 1.00 58.28 272 GLU A CA 1
ATOM 2045 C C . GLU A 1 272 ? -28.465 -3.337 13.935 1.00 58.28 272 GLU A C 1
ATOM 2047 O O . GLU A 1 272 ? -28.365 -4.314 13.193 1.00 58.28 272 GLU A O 1
ATOM 2052 N N . ALA A 1 273 ? -28.002 -2.133 13.580 1.00 57.53 273 ALA A N 1
ATOM 2053 C CA . ALA A 1 273 ? -27.377 -1.824 12.297 1.00 57.53 273 ALA A CA 1
ATOM 2054 C C . ALA A 1 273 ? -26.106 -2.643 11.992 1.00 57.53 273 ALA A C 1
ATOM 2056 O O . ALA A 1 273 ? -25.891 -2.996 10.837 1.00 57.53 273 ALA A O 1
ATOM 2057 N N . PHE A 1 274 ? -25.269 -2.971 12.985 1.00 62.50 274 PHE A N 1
ATOM 2058 C CA . PHE A 1 274 ? -24.044 -3.750 12.743 1.00 62.50 274 PHE A CA 1
ATOM 2059 C C . PHE A 1 274 ? -24.341 -5.241 12.548 1.00 62.50 274 PHE A C 1
ATOM 2061 O O . PHE A 1 274 ? -23.723 -5.891 11.708 1.00 62.50 274 PHE A O 1
ATOM 2068 N N . CYS A 1 275 ? -25.334 -5.771 13.266 1.00 62.62 275 CYS A N 1
ATOM 2069 C CA . CYS A 1 275 ? -25.785 -7.154 13.112 1.00 62.62 275 CYS A CA 1
ATOM 2070 C C . CYS A 1 275 ? -26.381 -7.423 11.722 1.00 62.62 275 CYS A C 1
ATOM 2072 O O . CYS A 1 275 ? -26.241 -8.528 11.215 1.00 62.62 275 CYS A O 1
ATOM 2074 N N . ALA A 1 276 ? -26.993 -6.419 11.086 1.00 60.44 276 ALA A N 1
ATOM 2075 C CA . ALA A 1 276 ? -27.593 -6.540 9.754 1.00 60.44 276 ALA A CA 1
ATOM 2076 C C . ALA A 1 276 ? -26.578 -6.591 8.589 1.00 60.44 276 ALA A C 1
ATOM 2078 O O . ALA A 1 276 ? -26.971 -6.777 7.439 1.00 60.44 276 ALA A O 1
ATOM 2079 N N . VAL A 1 277 ? -25.286 -6.370 8.862 1.00 59.53 277 VAL A N 1
ATOM 2080 C CA . VAL A 1 277 ? -24.211 -6.319 7.849 1.00 59.53 277 VAL A CA 1
ATOM 2081 C C . VAL A 1 277 ? -23.641 -7.709 7.538 1.00 59.53 277 VAL A C 1
ATOM 2083 O O . VAL A 1 277 ? -22.999 -7.884 6.498 1.00 59.53 277 VAL A O 1
ATOM 2086 N N . VAL A 1 278 ? -23.851 -8.677 8.434 1.00 56.56 278 VAL A N 1
ATOM 2087 C CA . VAL A 1 278 ? -23.433 -10.082 8.287 1.00 56.56 278 VAL A CA 1
ATOM 2088 C C . VAL A 1 278 ? -24.560 -10.905 7.689 1.00 56.56 278 VAL A C 1
ATOM 2090 O O . VAL A 1 278 ? -24.245 -11.686 6.761 1.00 56.56 278 VAL A O 1
#

Foldseek 3Di:
DPVCQVVLVVLLVVLLVVLVVCLVPVDDLVVLVVSLVVLQVSLVPNCVVPVVCLVVNCVRLVVSLVVCVVVVVVSCLLSSLQNLLSSLLSAQADDPSCLVVPVVLLDVVQVPDLSNLVSSLSNLLSCLRNPVVSCLVCVVSLVVVLLVQLVDPSRVLSSLSSLLSCLLRDDCVSCVVVLLVVVVSVVVSCVVPVVSLLSNLLSVLSNCVHPNLVVSLVSQVVVPNCRSL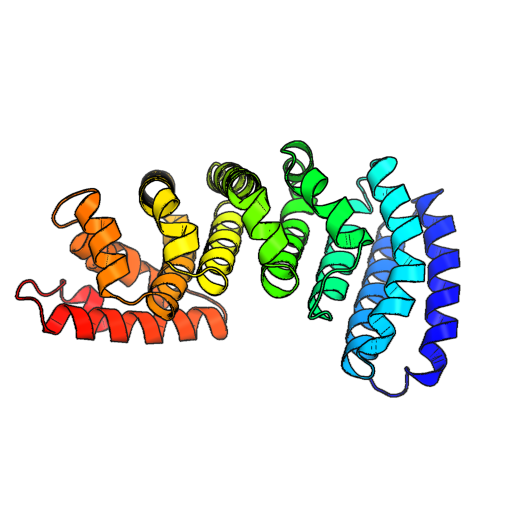VCLQPSLLVRLVVRDDDVSNVSSVVSLVRNQVVCVVPPDHRDPSSVVSD

pLDDT: mean 89.48, std 11.57, range [48.31, 98.56]

Organism: NCBI:txid221442

Secondary structure (DSSP, 8-state):
--TTGGGHHHHHHHHHHHHHHHHH----HHHHHHHHHHHHHHHHHHHHH-TTHHHHHHHHHHHHHHHHHHTT-TTTHHHHHHHHHHHHHT-SS--HHHHHHHHHHTSGGGGSSGGGHHHHHHHHHHHHHH-HHHHHHTHHHHHHHHHHHHTSTTTHHHHHHHHHHHHHHS-HHHHGGGHHHHHHHHHHHHHH-GGGHHHHHHHHHHHHHHH-HHHHHHHHHTTSTTHHHHIIIIIIHHHGGG--SHHHHHHHHHHHHHHHHHHHTSSSPPPHHHHTT-